Protein AF-A0A927SXI5-F1 (afdb_monomer)

Structure (mmCIF, N/CA/C/O backbone):
data_AF-A0A927SXI5-F1
#
_entry.id   AF-A0A927SXI5-F1
#
loop_
_atom_site.group_PDB
_atom_site.id
_atom_site.type_symbol
_atom_site.label_atom_id
_atom_site.label_alt_id
_atom_site.label_comp_id
_atom_site.label_asym_id
_atom_site.label_entity_id
_atom_site.label_seq_id
_atom_site.pdbx_PDB_ins_code
_atom_site.Cartn_x
_atom_site.Cartn_y
_atom_site.Cartn_z
_atom_site.occupancy
_atom_site.B_iso_or_equiv
_atom_site.auth_seq_id
_atom_site.auth_comp_id
_atom_site.auth_asym_id
_atom_site.auth_atom_id
_atom_site.pdbx_PDB_model_num
ATOM 1 N N . MET A 1 1 ? -1.740 -7.314 -25.104 1.00 71.44 1 MET A N 1
ATOM 2 C CA . MET A 1 1 ? -0.750 -8.378 -24.928 1.00 71.44 1 MET A CA 1
ATOM 3 C C . MET A 1 1 ? -0.164 -8.749 -26.276 1.00 71.44 1 MET A C 1
ATOM 5 O O . MET A 1 1 ? -0.711 -9.581 -26.993 1.00 71.44 1 MET A O 1
ATOM 9 N N . ASN A 1 2 ? 0.877 -8.019 -26.646 1.00 77.50 2 ASN A N 1
ATOM 10 C CA . ASN A 1 2 ? 1.803 -8.286 -27.735 1.00 77.50 2 ASN A CA 1
ATOM 11 C C . ASN A 1 2 ? 3.013 -9.102 -27.238 1.00 77.50 2 ASN A C 1
ATOM 13 O O . ASN A 1 2 ? 3.578 -9.864 -28.017 1.00 77.50 2 ASN A O 1
ATOM 17 N N . HIS A 1 3 ? 3.366 -8.995 -25.952 1.00 83.62 3 HIS A N 1
ATOM 18 C CA . HIS A 1 3 ? 4.593 -9.556 -25.384 1.00 83.62 3 HIS A CA 1
ATOM 19 C C . HIS A 1 3 ? 4.307 -10.700 -24.407 1.00 83.62 3 HIS A C 1
ATOM 21 O O . HIS A 1 3 ? 3.399 -10.631 -23.578 1.00 83.62 3 HIS A O 1
ATOM 27 N N . LYS A 1 4 ? 5.101 -11.779 -24.484 1.00 88.56 4 LYS A N 1
ATOM 28 C CA . LYS A 1 4 ? 4.979 -12.926 -23.561 1.00 88.56 4 LYS A CA 1
ATOM 29 C C . LYS A 1 4 ? 5.319 -12.538 -22.122 1.00 88.56 4 LYS A C 1
ATOM 31 O O . LYS A 1 4 ? 4.655 -13.017 -21.207 1.00 88.56 4 LYS A O 1
ATOM 36 N N . ALA A 1 5 ? 6.300 -11.651 -21.946 1.00 91.12 5 ALA A N 1
ATOM 37 C CA . ALA A 1 5 ? 6.710 -11.147 -20.640 1.00 91.12 5 ALA A CA 1
ATOM 38 C C . ALA A 1 5 ? 5.536 -10.512 -19.877 1.00 91.12 5 ALA A C 1
ATOM 40 O O . ALA A 1 5 ? 5.385 -10.761 -18.690 1.00 91.12 5 ALA A O 1
ATOM 41 N N . THR A 1 6 ? 4.613 -9.819 -20.555 1.00 93.69 6 THR A N 1
ATOM 42 C CA . THR A 1 6 ? 3.410 -9.262 -19.914 1.00 93.69 6 THR A CA 1
ATOM 43 C C . THR A 1 6 ? 2.573 -10.326 -19.208 1.00 93.69 6 THR A C 1
ATOM 45 O O . THR A 1 6 ? 2.120 -10.104 -18.091 1.00 93.69 6 THR A O 1
ATOM 48 N N . ALA A 1 7 ? 2.377 -11.494 -19.828 1.00 93.56 7 ALA A N 1
ATOM 49 C CA . ALA A 1 7 ? 1.613 -12.579 -19.212 1.00 93.56 7 ALA A CA 1
ATOM 50 C C . ALA A 1 7 ? 2.355 -13.214 -18.023 1.00 93.56 7 ALA A C 1
ATOM 52 O O . ALA A 1 7 ? 1.708 -13.609 -17.057 1.00 93.56 7 ALA A O 1
ATOM 53 N N . ILE A 1 8 ? 3.690 -13.285 -18.088 1.00 94.69 8 ILE A N 1
ATOM 54 C CA . ILE A 1 8 ? 4.540 -13.775 -16.992 1.00 94.69 8 ILE A CA 1
ATOM 55 C C . ILE A 1 8 ? 4.410 -12.842 -15.785 1.00 94.69 8 ILE A C 1
ATOM 57 O O . ILE A 1 8 ? 3.998 -13.286 -14.716 1.00 94.69 8 ILE A O 1
ATOM 61 N N . LEU A 1 9 ? 4.648 -11.541 -15.984 1.00 96.44 9 LEU A N 1
ATOM 62 C CA . LEU A 1 9 ? 4.579 -10.540 -14.918 1.00 96.44 9 LEU A CA 1
ATOM 63 C C . LEU A 1 9 ? 3.180 -10.465 -14.294 1.00 96.44 9 LEU A C 1
ATOM 65 O O . LEU A 1 9 ? 3.058 -10.456 -13.073 1.00 96.44 9 LEU A O 1
ATOM 69 N N . LEU A 1 10 ? 2.116 -10.474 -15.110 1.00 95.75 10 LEU A N 1
ATOM 70 C CA . LEU A 1 10 ? 0.735 -10.511 -14.610 1.00 95.75 10 LEU A CA 1
ATOM 71 C C . LEU A 1 10 ? 0.452 -11.771 -13.786 1.00 95.75 10 LEU A C 1
ATOM 73 O O . LEU A 1 10 ? -0.201 -11.683 -12.751 1.00 95.75 10 LEU A O 1
ATOM 77 N N . GLY A 1 11 ? 0.944 -12.929 -14.233 1.00 95.88 11 GLY A N 1
ATOM 78 C CA . GLY A 1 11 ? 0.789 -14.187 -13.507 1.00 95.88 11 GLY A CA 1
ATOM 79 C C . GLY A 1 11 ? 1.496 -14.176 -12.152 1.00 95.88 11 GLY A C 1
ATOM 80 O O . GLY A 1 11 ? 0.940 -14.674 -11.176 1.00 95.88 11 GLY A O 1
ATOM 81 N N . ALA A 1 12 ? 2.681 -13.569 -12.075 1.00 96.00 12 ALA A N 1
ATOM 82 C CA . ALA A 1 12 ? 3.446 -13.459 -10.838 1.00 96.00 12 ALA A CA 1
ATOM 83 C C . ALA A 1 12 ? 2.781 -12.534 -9.807 1.00 96.00 12 ALA A C 1
ATOM 85 O O . ALA A 1 12 ? 2.786 -12.833 -8.612 1.00 96.00 12 ALA A O 1
ATOM 86 N N . ILE A 1 13 ? 2.167 -11.432 -10.256 1.00 95.94 13 ILE A N 1
ATOM 87 C CA . ILE A 1 13 ? 1.529 -10.467 -9.351 1.00 95.94 13 ILE A CA 1
ATOM 88 C C . ILE A 1 13 ? 0.052 -10.760 -9.047 1.00 95.94 13 ILE A C 1
ATOM 90 O O . ILE A 1 13 ? -0.506 -10.129 -8.146 1.00 95.94 13 ILE A O 1
ATOM 94 N N . ASP A 1 14 ? -0.587 -11.704 -9.751 1.00 95.00 14 ASP A N 1
ATOM 95 C CA . ASP A 1 14 ? -2.006 -12.078 -9.577 1.00 95.00 14 ASP A CA 1
ATOM 96 C C . ASP A 1 14 ? -2.426 -12.285 -8.105 1.00 95.00 14 ASP A C 1
ATOM 98 O O . ASP A 1 14 ? -3.463 -11.738 -7.710 1.00 95.00 14 ASP A O 1
ATOM 102 N N . PRO A 1 15 ? -1.625 -12.950 -7.238 1.00 94.31 15 PRO A N 1
ATOM 103 C CA . PRO A 1 15 ? -1.977 -13.116 -5.825 1.00 94.31 15 PRO A CA 1
ATOM 104 C C . PRO A 1 15 ? -2.184 -11.797 -5.068 1.00 94.31 15 PRO A C 1
ATOM 106 O O . PRO A 1 15 ? -2.934 -11.763 -4.092 1.00 94.31 15 PRO A O 1
ATOM 109 N N . TYR A 1 16 ? -1.536 -10.720 -5.511 1.00 92.88 16 TYR A N 1
ATOM 110 C CA . TYR A 1 16 ? -1.579 -9.409 -4.870 1.00 92.88 16 TYR A CA 1
ATOM 111 C C . TYR A 1 16 ? -2.630 -8.502 -5.513 1.00 92.88 16 TYR A C 1
ATOM 113 O O . TYR A 1 16 ? -3.351 -7.798 -4.810 1.00 92.88 16 TYR A O 1
ATOM 121 N N . VAL A 1 17 ? -2.760 -8.531 -6.841 1.00 91.62 17 VAL A N 1
ATOM 122 C CA . VAL A 1 17 ? -3.585 -7.567 -7.594 1.00 91.62 17 VAL A CA 1
ATOM 123 C C . VAL A 1 17 ? -4.980 -8.086 -7.949 1.00 91.62 17 VAL A C 1
ATOM 125 O O . VAL A 1 17 ? -5.706 -7.440 -8.698 1.00 91.62 17 VAL A O 1
ATOM 128 N N . LYS A 1 18 ? -5.407 -9.224 -7.390 1.00 88.31 18 LYS A N 1
ATOM 129 C CA . LYS A 1 18 ? -6.724 -9.830 -7.657 1.00 88.31 18 LYS A CA 1
ATOM 130 C C . LYS A 1 18 ? -7.914 -8.884 -7.446 1.00 88.31 18 LYS A C 1
ATOM 132 O O . LYS A 1 18 ? -8.932 -9.016 -8.122 1.00 88.31 18 LYS A O 1
ATOM 137 N N . ASN A 1 19 ? -7.797 -7.954 -6.496 1.00 83.62 19 ASN A N 1
ATOM 138 C CA . ASN A 1 19 ? -8.826 -6.949 -6.206 1.00 83.62 19 ASN A CA 1
ATOM 139 C C . ASN A 1 19 ? -8.529 -5.581 -6.849 1.00 83.62 19 ASN A C 1
ATOM 141 O O . ASN A 1 19 ? -9.272 -4.626 -6.624 1.00 83.62 19 ASN A O 1
ATOM 145 N N . SER A 1 20 ? -7.451 -5.464 -7.627 1.00 85.44 20 SER A N 1
ATOM 146 C CA . SER A 1 20 ? -7.122 -4.263 -8.392 1.00 85.44 20 SER A CA 1
ATOM 147 C C . SER A 1 20 ? -7.898 -4.228 -9.702 1.00 85.44 20 SER A C 1
ATOM 149 O O . SER A 1 20 ? -8.089 -5.242 -10.372 1.00 85.44 20 SER A O 1
ATOM 151 N N . ASN A 1 21 ? -8.265 -3.023 -10.132 1.00 85.62 21 ASN A N 1
ATOM 152 C CA . ASN A 1 21 ? -8.724 -2.794 -11.499 1.00 85.62 21 ASN A CA 1
ATOM 153 C C . ASN A 1 21 ? -7.504 -2.654 -12.416 1.00 85.62 21 ASN A C 1
ATOM 155 O O . ASN A 1 21 ? -7.132 -1.540 -12.778 1.00 85.62 21 ASN A O 1
ATOM 159 N N . VAL A 1 22 ? -6.865 -3.780 -12.746 1.00 89.88 22 VAL A N 1
ATOM 160 C CA . VAL A 1 22 ? -5.705 -3.792 -13.646 1.00 89.88 22 VAL A CA 1
ATOM 161 C C . VAL A 1 22 ? -6.156 -3.397 -15.056 1.00 89.88 22 VAL A C 1
ATOM 163 O O . VAL A 1 22 ? -6.918 -4.119 -15.704 1.00 89.88 22 VAL A O 1
ATOM 166 N N . GLU A 1 23 ? -5.702 -2.239 -15.537 1.00 91.44 23 GLU A N 1
ATOM 167 C CA . GLU A 1 23 ? -5.977 -1.759 -16.896 1.00 91.44 23 GLU A CA 1
ATOM 168 C C . GLU A 1 23 ? -4.814 -2.173 -17.806 1.00 91.44 23 GLU A C 1
ATOM 170 O O . GLU A 1 23 ? -3.659 -1.882 -17.509 1.00 91.44 23 GLU A O 1
ATOM 175 N N . ILE A 1 24 ? -5.110 -2.832 -18.930 1.00 90.06 24 ILE A N 1
ATOM 176 C CA . ILE A 1 24 ? -4.106 -3.191 -19.940 1.00 90.06 24 ILE A CA 1
ATOM 177 C C . ILE A 1 24 ? -4.445 -2.450 -21.227 1.00 90.06 24 ILE A C 1
ATOM 179 O O . ILE A 1 24 ? -5.493 -2.691 -21.835 1.00 90.06 24 ILE A O 1
ATOM 183 N N . SER A 1 25 ? -3.551 -1.574 -21.670 1.00 87.94 25 SER A N 1
ATOM 184 C CA . SER A 1 25 ? -3.646 -0.886 -22.953 1.00 87.94 25 SER A CA 1
ATOM 185 C C . SER A 1 25 ? -2.470 -1.253 -23.853 1.00 87.94 25 SER A C 1
ATOM 187 O O . SER A 1 25 ? -1.430 -1.746 -23.422 1.00 87.94 25 SER A O 1
ATOM 189 N N . LYS A 1 26 ? -2.671 -1.053 -25.156 1.00 82.19 26 LYS A N 1
ATOM 190 C CA . LYS A 1 26 ? -1.585 -1.085 -26.132 1.00 82.19 26 LYS A CA 1
ATOM 191 C C . LYS A 1 26 ? -1.228 0.352 -26.444 1.00 82.19 26 LYS A C 1
ATOM 193 O O . LYS A 1 26 ? -2.099 1.079 -26.929 1.00 82.19 26 LYS A O 1
ATOM 198 N N . GLU A 1 27 ? 0.016 0.743 -26.221 1.00 70.25 27 GLU A N 1
ATOM 199 C CA . GLU A 1 27 ? 0.483 2.041 -26.688 1.00 70.25 27 GLU A CA 1
ATOM 200 C C . GLU A 1 27 ? 1.191 1.882 -28.032 1.00 70.25 27 GLU A C 1
ATOM 202 O O . GLU A 1 27 ? 2.080 1.050 -28.225 1.00 70.25 27 GLU A O 1
ATOM 207 N N . SER A 1 28 ? 0.747 2.666 -29.018 1.00 58.62 28 SER A N 1
ATOM 208 C CA . SER A 1 28 ? 1.520 2.859 -30.238 1.00 58.62 28 SER A CA 1
ATOM 209 C C . SER A 1 28 ? 2.569 3.920 -29.940 1.00 58.62 28 SER A C 1
ATOM 211 O O . SER A 1 28 ? 2.236 5.105 -29.831 1.00 58.62 28 SER A O 1
ATOM 213 N N . THR A 1 29 ? 3.824 3.519 -29.830 1.00 54.09 29 THR A N 1
ATOM 214 C CA . THR A 1 29 ? 4.957 4.431 -29.699 1.00 54.09 29 THR A CA 1
ATOM 215 C C . THR A 1 29 ? 5.055 5.309 -30.952 1.00 54.09 29 THR A C 1
ATOM 217 O O . THR A 1 29 ? 5.616 4.935 -31.979 1.00 54.09 29 THR A O 1
ATOM 220 N N . LYS A 1 30 ? 4.515 6.534 -30.897 1.00 45.75 30 LYS A N 1
ATOM 221 C CA . LYS A 1 30 ? 4.904 7.598 -31.838 1.00 45.75 30 LYS A CA 1
ATOM 222 C C . LYS A 1 30 ? 6.276 8.122 -31.396 1.00 45.75 30 LYS A C 1
ATOM 224 O O . LYS A 1 30 ? 6.361 9.150 -30.736 1.00 45.75 30 LYS A O 1
ATOM 229 N N . GLY A 1 31 ? 7.337 7.373 -31.702 1.00 52.06 31 GLY A N 1
ATOM 230 C CA . GLY A 1 31 ? 8.706 7.627 -31.233 1.00 52.06 31 GLY A CA 1
ATOM 231 C C . GLY A 1 31 ? 9.688 6.508 -31.609 1.00 52.06 31 GLY A C 1
ATOM 232 O O . GLY A 1 31 ? 9.390 5.736 -32.512 1.00 52.06 31 GLY A O 1
ATOM 233 N N . PHE A 1 32 ? 10.840 6.438 -30.922 1.00 44.88 32 PHE A N 1
ATOM 234 C CA . PHE A 1 32 ? 12.053 5.630 -31.203 1.00 44.88 32 PHE A CA 1
ATOM 235 C C . PHE A 1 32 ? 11.865 4.147 -31.609 1.00 44.88 32 PHE A C 1
ATOM 237 O O . PHE A 1 32 ? 12.776 3.583 -32.211 1.00 44.88 32 PHE A O 1
ATOM 244 N N . HIS A 1 33 ? 10.696 3.539 -31.380 1.00 51.16 33 HIS A N 1
ATOM 245 C CA . HIS A 1 33 ? 10.356 2.175 -31.810 1.00 51.16 33 HIS A CA 1
ATOM 246 C C . HIS A 1 33 ? 9.094 2.149 -32.693 1.00 51.16 33 HIS A C 1
ATOM 248 O O . HIS A 1 33 ? 8.079 1.576 -32.307 1.00 51.16 33 HIS A O 1
ATOM 254 N N . PRO A 1 34 ? 9.128 2.742 -33.902 1.00 47.09 34 PRO A N 1
ATOM 255 C CA . PRO A 1 34 ? 7.934 3.019 -34.711 1.00 47.09 34 PRO A CA 1
ATOM 256 C C . PRO A 1 34 ? 7.172 1.776 -35.211 1.00 47.09 34 PRO A C 1
ATOM 258 O O . PRO A 1 34 ? 6.085 1.926 -35.765 1.00 47.09 34 PRO A O 1
ATOM 261 N N . ASN A 1 35 ? 7.716 0.567 -35.017 1.00 51.06 35 ASN A N 1
ATOM 262 C CA . ASN A 1 35 ? 7.131 -0.690 -35.492 1.00 51.06 35 ASN A CA 1
ATOM 263 C C . ASN A 1 35 ? 6.684 -1.655 -34.380 1.00 51.06 35 ASN A C 1
ATOM 265 O O . ASN A 1 35 ? 5.992 -2.621 -34.695 1.00 51.06 35 ASN A O 1
ATOM 269 N N . ASN A 1 36 ? 7.010 -1.395 -33.107 1.00 60.06 36 ASN A N 1
ATOM 270 C CA . ASN A 1 36 ? 6.761 -2.334 -32.009 1.00 60.06 36 ASN A CA 1
ATOM 271 C C . ASN A 1 36 ? 5.973 -1.631 -30.899 1.00 60.06 36 ASN A C 1
ATOM 273 O O . ASN A 1 36 ? 6.510 -0.809 -30.162 1.00 60.06 36 ASN A O 1
ATOM 277 N N . GLY A 1 37 ? 4.672 -1.923 -30.815 1.00 74.94 37 GLY A N 1
ATOM 278 C CA . GLY A 1 37 ? 3.823 -1.412 -29.737 1.00 74.94 37 GLY A CA 1
ATOM 279 C C . GLY A 1 37 ? 4.164 -2.064 -28.398 1.00 74.94 37 GLY A C 1
ATOM 280 O O . GLY A 1 37 ? 4.508 -3.249 -28.355 1.00 74.94 37 GLY A O 1
ATOM 281 N N . SER A 1 38 ? 4.026 -1.313 -27.313 1.00 87.50 38 SER A N 1
ATOM 282 C CA . SER A 1 38 ? 4.206 -1.807 -25.950 1.00 87.50 38 SER A CA 1
ATOM 283 C C . SER A 1 38 ? 2.898 -2.350 -25.372 1.00 87.50 38 SER A C 1
ATOM 285 O O . SER A 1 38 ? 1.796 -2.030 -25.838 1.00 87.50 38 SER A O 1
ATOM 287 N N . ASP A 1 39 ? 3.021 -3.206 -24.361 1.00 91.44 39 ASP A N 1
ATOM 288 C CA . ASP A 1 39 ? 1.912 -3.511 -23.460 1.00 91.44 39 ASP A CA 1
ATOM 289 C C . ASP A 1 39 ? 2.061 -2.658 -22.199 1.00 91.44 39 ASP A C 1
ATOM 291 O O . ASP A 1 39 ? 2.997 -2.857 -21.426 1.00 91.44 39 ASP A O 1
ATOM 295 N N . PHE A 1 40 ? 1.132 -1.727 -21.997 1.00 93.38 40 PHE A N 1
ATOM 296 C CA . PHE A 1 40 ? 1.101 -0.840 -20.841 1.00 93.38 40 PHE A CA 1
ATOM 297 C C . PHE A 1 40 ? 0.074 -1.356 -19.833 1.00 93.38 40 PHE A C 1
ATOM 299 O O . PHE A 1 40 ? -1.100 -1.545 -20.162 1.00 93.38 40 PHE A O 1
ATOM 306 N N . VAL A 1 41 ? 0.527 -1.625 -18.612 1.00 95.44 41 VAL A N 1
ATOM 307 C CA . VAL A 1 41 ? -0.265 -2.241 -17.546 1.00 95.44 41 VAL A CA 1
ATOM 308 C C . VAL A 1 41 ? -0.311 -1.315 -16.344 1.00 95.44 41 VAL A C 1
ATOM 310 O O . VAL A 1 41 ? 0.706 -1.096 -15.698 1.00 95.44 41 VAL A O 1
ATOM 313 N N . VAL A 1 42 ? -1.499 -0.828 -16.001 1.00 95.69 42 VAL A N 1
ATOM 314 C CA . VAL A 1 42 ? -1.734 0.009 -14.819 1.00 95.69 42 VAL A CA 1
ATOM 315 C C . VAL A 1 42 ? -2.293 -0.853 -13.695 1.00 95.69 42 VAL A C 1
ATOM 317 O O . VAL A 1 42 ? -3.354 -1.454 -13.852 1.00 95.69 42 VAL A O 1
ATOM 320 N N . ILE A 1 43 ? -1.607 -0.876 -12.552 1.00 95.81 43 ILE A N 1
ATOM 321 C CA . ILE A 1 43 ? -2.028 -1.598 -11.340 1.00 95.81 43 ILE A CA 1
ATOM 322 C C . ILE A 1 43 ? -2.766 -0.647 -10.394 1.00 95.81 43 ILE A C 1
ATOM 324 O O . ILE A 1 43 ? -3.864 -0.946 -9.928 1.00 95.81 43 ILE A O 1
ATOM 328 N N . ASP A 1 44 ? -2.181 0.526 -10.145 1.00 93.81 44 ASP A N 1
ATOM 329 C CA . ASP A 1 44 ? -2.764 1.580 -9.320 1.00 93.81 44 ASP A CA 1
ATOM 330 C C . ASP A 1 44 ? -2.588 2.929 -10.012 1.00 93.81 44 ASP A C 1
ATOM 332 O O . ASP A 1 44 ? -1.569 3.615 -9.900 1.00 93.81 44 ASP A O 1
ATOM 336 N N . LYS A 1 45 ? -3.639 3.333 -10.722 1.00 91.69 45 LYS A N 1
ATOM 337 C CA . LYS A 1 45 ? -3.676 4.588 -11.472 1.00 91.69 45 LYS A CA 1
ATOM 338 C C . LYS A 1 45 ? -3.505 5.818 -10.587 1.00 91.69 45 LYS A C 1
ATOM 340 O O . LYS A 1 45 ? -2.934 6.813 -11.023 1.00 91.69 45 LYS A O 1
ATOM 345 N N . ARG A 1 46 ? -4.028 5.781 -9.357 1.00 91.38 46 ARG A N 1
ATOM 346 C CA . ARG A 1 46 ? -4.013 6.939 -8.453 1.00 91.38 46 ARG A CA 1
ATOM 347 C C . ARG A 1 46 ? -2.596 7.242 -7.990 1.00 91.38 46 ARG A C 1
ATOM 349 O O . ARG A 1 46 ? -2.243 8.413 -7.868 1.00 91.38 46 ARG A O 1
ATOM 356 N N . ASN A 1 47 ? -1.821 6.196 -7.730 1.00 92.25 47 ASN A N 1
ATOM 357 C CA . ASN A 1 47 ? -0.445 6.305 -7.266 1.00 92.25 47 ASN A CA 1
ATOM 358 C C . ASN A 1 47 ? 0.584 6.098 -8.387 1.00 92.25 47 ASN A C 1
ATOM 360 O O . ASN A 1 47 ? 1.770 6.015 -8.090 1.00 92.25 47 ASN A O 1
ATOM 364 N N . ASN A 1 48 ? 0.145 6.056 -9.652 1.00 93.81 48 ASN A N 1
ATOM 365 C CA . ASN A 1 48 ? 0.995 5.846 -10.823 1.00 93.81 48 ASN A CA 1
ATOM 366 C C . ASN A 1 48 ? 1.901 4.615 -10.657 1.00 93.81 48 ASN A C 1
ATOM 368 O O . ASN A 1 48 ? 3.124 4.726 -10.675 1.00 93.81 48 ASN A O 1
ATOM 372 N N . VAL A 1 49 ? 1.282 3.455 -10.424 1.00 96.06 49 VAL A N 1
ATOM 373 C CA . VAL A 1 49 ? 1.987 2.176 -10.315 1.00 96.06 49 VAL A CA 1
ATOM 374 C C . VAL A 1 49 ? 1.547 1.237 -11.421 1.00 96.06 49 VAL A C 1
ATOM 376 O O . VAL A 1 49 ? 0.349 1.035 -11.646 1.00 96.06 49 VAL A O 1
ATOM 379 N N . GLY A 1 50 ? 2.525 0.641 -12.084 1.00 96.69 50 GLY A N 1
ATOM 380 C CA . GLY A 1 50 ? 2.314 -0.278 -13.183 1.00 96.69 50 GLY A CA 1
ATOM 381 C C . GLY A 1 50 ? 3.624 -0.602 -13.880 1.00 96.69 50 GLY A C 1
ATOM 382 O O . GLY A 1 50 ? 4.707 -0.334 -13.360 1.00 96.69 50 GLY A O 1
ATOM 383 N N . PHE A 1 51 ? 3.522 -1.196 -15.058 1.00 97.00 51 PHE A N 1
ATOM 384 C CA . PHE A 1 51 ? 4.687 -1.498 -15.870 1.00 97.00 51 PHE A CA 1
ATOM 385 C C . PHE A 1 51 ? 4.371 -1.406 -17.358 1.00 97.00 51 PHE A C 1
ATOM 387 O O . PHE A 1 51 ? 3.220 -1.514 -17.786 1.00 97.00 51 PHE A O 1
ATOM 394 N N . GLU A 1 52 ? 5.409 -1.194 -18.148 1.00 95.50 52 GLU A N 1
ATOM 395 C CA . GLU A 1 52 ? 5.351 -1.171 -19.598 1.00 95.50 52 GLU A CA 1
ATOM 396 C C . GLU A 1 52 ? 6.351 -2.174 -20.159 1.00 95.50 52 GLU A C 1
ATOM 398 O O . GLU A 1 52 ? 7.504 -2.218 -19.734 1.00 95.50 52 GLU A O 1
ATOM 403 N N . VAL A 1 53 ? 5.887 -3.009 -21.087 1.00 92.56 53 VAL A N 1
ATOM 404 C CA . VAL A 1 53 ? 6.692 -4.071 -21.695 1.00 92.56 53 VAL A CA 1
ATOM 405 C C . VAL A 1 53 ? 6.953 -3.742 -23.157 1.00 92.56 53 VAL A C 1
ATOM 407 O O . VAL A 1 53 ? 6.014 -3.626 -23.954 1.00 92.56 53 VAL A O 1
ATOM 410 N N . PHE A 1 54 ? 8.233 -3.645 -23.494 1.00 89.19 54 PHE A N 1
ATOM 411 C CA . PHE A 1 54 ? 8.775 -3.578 -24.845 1.00 89.19 54 PHE A CA 1
ATOM 412 C C . PHE A 1 54 ? 9.423 -4.922 -25.213 1.00 89.19 54 PHE A C 1
ATOM 414 O O . PHE A 1 54 ? 9.410 -5.875 -24.437 1.00 89.19 54 PHE A O 1
ATOM 421 N N . GLU A 1 55 ? 9.976 -5.022 -26.422 1.00 83.56 55 GLU A N 1
ATOM 422 C CA . GLU A 1 55 ? 10.606 -6.262 -26.900 1.00 83.56 55 GLU A CA 1
ATOM 423 C C . GLU A 1 55 ? 11.856 -6.643 -26.086 1.00 83.56 55 GLU A C 1
ATOM 425 O O . GLU A 1 55 ? 12.077 -7.818 -25.816 1.00 83.56 55 GLU A O 1
ATOM 430 N N . ASN A 1 56 ? 12.627 -5.644 -25.664 1.00 84.81 56 ASN A N 1
ATOM 431 C CA . ASN A 1 56 ? 13.963 -5.746 -25.066 1.00 84.81 56 ASN A CA 1
ATOM 432 C C . ASN A 1 56 ? 14.072 -5.036 -23.703 1.00 84.81 56 ASN A C 1
ATOM 434 O O . ASN A 1 56 ? 15.149 -4.938 -23.125 1.00 84.81 56 ASN A O 1
ATOM 438 N N . GLU A 1 57 ? 12.963 -4.494 -23.202 1.00 90.12 57 GLU A N 1
ATOM 439 C CA . GLU A 1 57 ? 12.951 -3.664 -22.003 1.00 90.12 57 GLU A CA 1
ATOM 440 C C . GLU A 1 57 ? 11.613 -3.783 -21.275 1.00 90.12 57 GLU A C 1
ATOM 442 O O . GLU A 1 57 ? 10.544 -3.843 -21.889 1.00 90.12 57 GLU A O 1
ATOM 447 N N . ILE A 1 58 ? 11.673 -3.789 -19.949 1.00 93.38 58 ILE A N 1
ATOM 448 C CA . ILE A 1 58 ? 10.526 -3.622 -19.065 1.00 93.38 58 ILE A CA 1
ATOM 449 C C . ILE A 1 58 ? 10.786 -2.395 -18.197 1.00 93.38 58 ILE A C 1
ATOM 451 O O . ILE A 1 58 ? 11.823 -2.294 -17.545 1.00 93.38 58 ILE A O 1
ATOM 455 N N . ILE A 1 59 ? 9.824 -1.479 -18.158 1.00 94.69 59 ILE A N 1
ATOM 456 C CA . ILE A 1 59 ? 9.864 -0.306 -17.285 1.00 94.69 59 ILE A CA 1
ATOM 457 C C . ILE A 1 59 ? 8.802 -0.489 -16.211 1.00 94.69 59 ILE A C 1
ATOM 459 O O . ILE A 1 59 ? 7.613 -0.518 -16.519 1.00 94.69 59 ILE A O 1
ATOM 463 N N . VAL A 1 60 ? 9.211 -0.592 -14.949 1.00 96.88 60 VAL A N 1
ATOM 464 C CA . VAL A 1 60 ? 8.288 -0.582 -13.808 1.00 96.88 60 VAL A CA 1
ATOM 465 C C . VAL A 1 60 ? 8.229 0.835 -13.266 1.00 96.88 60 VAL A C 1
ATOM 467 O O . VAL A 1 60 ? 9.243 1.361 -12.822 1.00 96.88 60 VAL A O 1
ATOM 470 N N . TYR A 1 61 ? 7.057 1.460 -13.284 1.00 95.31 61 TYR A N 1
ATOM 471 C CA . TYR A 1 61 ? 6.860 2.812 -12.762 1.00 95.31 61 TYR A CA 1
ATOM 472 C C . TYR A 1 61 ? 6.110 2.779 -11.429 1.00 95.31 61 TYR A C 1
ATOM 474 O O . TYR A 1 61 ? 5.210 1.963 -11.219 1.00 95.31 61 TYR A O 1
ATOM 482 N N . TYR A 1 62 ? 6.502 3.664 -10.514 1.00 94.75 62 TYR A N 1
ATOM 483 C CA . TYR A 1 62 ? 5.931 3.785 -9.176 1.00 94.75 62 TYR A CA 1
ATOM 484 C C . TYR A 1 62 ? 6.000 5.228 -8.676 1.00 94.75 62 TYR A C 1
ATOM 486 O O . TYR A 1 62 ? 7.063 5.846 -8.602 1.00 94.75 62 TYR A O 1
ATOM 494 N N . PHE A 1 63 ? 4.855 5.777 -8.264 1.00 93.69 63 PHE A N 1
ATOM 495 C CA . PHE A 1 63 ? 4.733 7.155 -7.788 1.00 93.69 63 PHE A CA 1
ATOM 496 C C . PHE A 1 63 ? 5.251 8.172 -8.818 1.00 93.69 63 PHE A C 1
ATOM 498 O O . PHE A 1 63 ? 4.561 8.500 -9.781 1.00 93.69 63 PHE A O 1
ATOM 505 N N . THR A 1 64 ? 6.449 8.709 -8.603 1.00 92.38 64 THR A N 1
ATOM 506 C CA . THR A 1 64 ? 7.086 9.696 -9.487 1.00 92.38 64 THR A CA 1
ATOM 507 C C . THR A 1 64 ? 8.331 9.155 -10.176 1.00 92.38 64 THR A C 1
ATOM 509 O O . THR A 1 64 ? 8.971 9.901 -10.910 1.00 92.38 64 THR A O 1
ATOM 512 N N . ASP A 1 65 ? 8.673 7.892 -9.932 1.00 93.31 65 ASP A N 1
ATOM 513 C CA . ASP A 1 65 ? 9.893 7.272 -10.419 1.00 93.31 65 ASP A CA 1
ATOM 514 C C . ASP A 1 65 ? 9.611 5.977 -11.186 1.00 93.31 65 ASP A C 1
ATOM 516 O O . ASP A 1 65 ? 8.459 5.582 -11.387 1.00 93.31 65 ASP A O 1
ATOM 520 N N . HIS A 1 66 ? 10.680 5.358 -11.667 1.00 94.12 66 HIS A N 1
ATOM 521 C CA . HIS A 1 66 ? 10.655 4.183 -12.511 1.00 94.12 66 HIS A CA 1
ATOM 522 C C . HIS A 1 66 ? 11.994 3.450 -12.466 1.00 94.12 66 HIS A C 1
ATOM 524 O O . HIS A 1 66 ? 13.047 4.053 -12.271 1.00 94.12 66 HIS A O 1
ATOM 530 N N . GLN A 1 67 ? 11.937 2.146 -12.701 1.00 93.56 67 GLN A N 1
ATOM 531 C CA . GLN A 1 67 ? 13.088 1.270 -12.815 1.00 93.56 67 GLN A CA 1
ATOM 532 C C . GLN A 1 67 ? 13.052 0.580 -14.180 1.00 93.56 67 GLN A C 1
ATOM 534 O O . GLN A 1 67 ? 12.024 0.032 -14.584 1.00 93.56 67 GLN A O 1
ATOM 539 N N . HIS A 1 68 ? 14.187 0.612 -14.873 1.00 92.56 68 HIS A N 1
ATOM 540 C CA . HIS A 1 68 ? 14.383 -0.053 -16.156 1.00 92.56 68 HIS A CA 1
ATOM 541 C C . HIS A 1 68 ? 15.011 -1.435 -15.952 1.00 92.56 68 HIS A C 1
ATOM 543 O O . HIS A 1 68 ? 15.934 -1.597 -15.147 1.00 92.56 68 HIS A O 1
ATOM 549 N N . PHE A 1 69 ? 14.518 -2.410 -16.711 1.00 91.69 69 PHE A N 1
ATOM 550 C CA . PHE A 1 69 ? 15.049 -3.764 -16.814 1.00 91.69 69 PHE A CA 1
ATOM 551 C C . PHE A 1 69 ? 15.221 -4.091 -18.293 1.00 91.69 69 PHE A C 1
ATOM 553 O O . PHE A 1 69 ? 14.246 -4.397 -18.976 1.00 91.69 69 PHE A O 1
ATOM 560 N N . ASP A 1 70 ? 16.449 -4.000 -18.785 1.00 86.75 70 ASP A N 1
ATOM 561 C CA . ASP A 1 70 ? 16.790 -4.268 -20.180 1.00 86.75 70 ASP A CA 1
ATOM 562 C C . ASP A 1 70 ? 17.702 -5.497 -20.3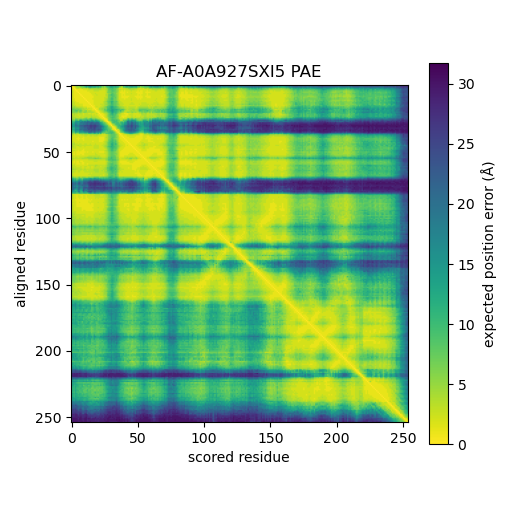27 1.00 86.75 70 ASP A C 1
ATOM 564 O O . ASP A 1 70 ? 18.258 -6.015 -19.346 1.00 86.75 70 ASP A O 1
ATOM 568 N N . ASP A 1 71 ? 17.814 -5.965 -21.569 1.00 76.88 71 ASP A N 1
ATOM 569 C CA . ASP A 1 71 ? 18.671 -7.068 -22.008 1.00 76.88 71 ASP A CA 1
ATOM 570 C C . ASP A 1 71 ? 20.088 -6.618 -22.438 1.00 76.88 71 ASP A C 1
ATOM 572 O O . ASP A 1 71 ? 20.884 -7.444 -22.891 1.00 76.88 71 ASP A O 1
ATOM 576 N N . TYR A 1 72 ? 20.425 -5.326 -22.293 1.00 66.56 72 TYR A N 1
ATOM 577 C CA . TYR A 1 72 ? 21.677 -4.733 -22.785 1.00 66.56 72 TYR A CA 1
ATOM 578 C C . TYR A 1 72 ? 22.771 -4.579 -21.728 1.00 66.56 72 TYR A C 1
ATOM 580 O O . TYR A 1 72 ? 23.916 -4.271 -22.084 1.00 66.56 72 TYR A O 1
ATOM 588 N N . ILE A 1 73 ? 22.466 -4.785 -20.445 1.00 56.44 73 ILE A N 1
ATOM 589 C CA . ILE A 1 73 ? 23.499 -4.881 -19.407 1.00 56.44 73 ILE A CA 1
ATOM 590 C C . ILE A 1 73 ? 24.304 -6.161 -19.693 1.00 56.44 73 ILE A C 1
ATOM 592 O O . ILE A 1 73 ? 23.779 -7.267 -19.615 1.00 56.44 73 ILE A O 1
ATOM 596 N N . GLY A 1 74 ? 25.540 -5.951 -20.167 1.00 49.91 74 GLY A N 1
ATOM 597 C CA . GLY A 1 74 ? 26.327 -6.895 -20.965 1.00 49.91 74 GLY A CA 1
ATOM 598 C C . GLY A 1 74 ? 26.629 -8.243 -20.322 1.00 49.91 74 GLY A C 1
ATOM 599 O O . GLY A 1 74 ? 26.476 -8.384 -19.120 1.00 49.91 74 GLY A O 1
ATOM 600 N N . GLU A 1 75 ? 27.063 -9.186 -21.180 1.00 47.56 75 GLU A N 1
ATOM 601 C CA . GLU A 1 75 ? 27.444 -10.578 -20.874 1.00 47.56 75 GLU A CA 1
ATOM 602 C C . GLU A 1 75 ? 26.887 -11.044 -19.532 1.00 47.56 75 GLU A C 1
ATOM 604 O O . GLU A 1 75 ? 27.611 -11.067 -18.544 1.00 47.56 75 GLU A O 1
ATOM 609 N N . VAL A 1 76 ? 25.590 -11.370 -19.522 1.00 50.16 76 VAL A N 1
ATOM 610 C CA . VAL A 1 76 ? 24.960 -12.206 -18.496 1.00 50.16 76 VAL A CA 1
ATOM 611 C C . VAL A 1 76 ? 25.946 -13.353 -18.257 1.00 50.16 76 VAL A C 1
ATOM 613 O O . VAL A 1 76 ? 26.083 -14.222 -19.124 1.00 50.16 76 VAL A O 1
ATOM 616 N N . GLU A 1 77 ? 26.736 -13.294 -17.177 1.00 48.94 77 GLU A N 1
ATOM 617 C CA . GLU A 1 77 ? 27.632 -14.397 -16.826 1.00 48.94 77 GLU A CA 1
ATOM 618 C C . GLU A 1 77 ? 26.738 -15.640 -16.739 1.00 48.94 77 GLU A C 1
ATOM 620 O O . GLU A 1 77 ? 25.580 -15.516 -16.340 1.00 48.94 77 GLU A O 1
ATOM 625 N N . ASP A 1 78 ? 27.209 -16.819 -17.165 1.00 45.06 78 ASP A N 1
ATOM 626 C CA . ASP A 1 78 ? 26.420 -18.059 -17.092 1.00 45.06 78 ASP A CA 1
ATOM 627 C C . ASP A 1 78 ? 25.824 -18.218 -15.669 1.00 45.06 78 ASP A C 1
ATOM 629 O O . ASP A 1 78 ? 26.509 -18.671 -14.750 1.00 45.06 78 ASP A O 1
ATOM 633 N N . GLY A 1 79 ? 24.558 -17.816 -15.474 1.00 49.03 79 GLY A N 1
ATOM 634 C CA . GLY A 1 79 ? 23.913 -17.741 -14.157 1.00 49.03 79 GLY A CA 1
ATOM 635 C C . GLY A 1 79 ? 23.168 -16.442 -13.804 1.00 49.03 79 GLY A C 1
ATOM 636 O O . GLY A 1 79 ? 22.356 -16.498 -12.881 1.00 49.03 79 GLY A O 1
ATOM 637 N N . ASP A 1 80 ? 23.379 -15.318 -14.500 1.00 52.12 80 ASP A N 1
ATOM 638 C CA . ASP A 1 80 ? 22.645 -14.070 -14.228 1.00 52.12 80 ASP A CA 1
ATOM 639 C C . ASP A 1 80 ? 21.179 -14.152 -14.694 1.00 52.12 80 ASP A C 1
ATOM 641 O O . ASP A 1 80 ? 20.831 -14.773 -15.704 1.00 52.12 80 ASP A O 1
ATOM 645 N N . GLU A 1 81 ? 20.285 -13.544 -13.915 1.00 59.94 81 GLU A N 1
ATOM 646 C CA . GLU A 1 81 ? 18.847 -13.684 -14.117 1.00 59.94 81 GLU A CA 1
ATOM 647 C C . GLU A 1 81 ? 18.329 -12.839 -15.288 1.00 59.94 81 GLU A C 1
ATOM 649 O O . GLU A 1 81 ? 18.631 -11.646 -15.409 1.00 59.94 81 GLU A O 1
ATOM 654 N N . ASP A 1 82 ? 17.489 -13.466 -16.120 1.00 84.06 82 ASP A N 1
ATOM 655 C CA . ASP A 1 82 ? 16.743 -12.836 -17.215 1.00 84.06 82 ASP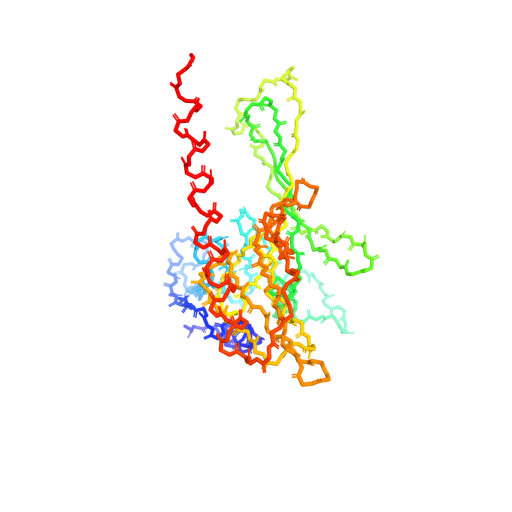 A CA 1
ATOM 656 C C . ASP A 1 82 ? 16.123 -11.497 -16.751 1.00 84.06 82 ASP A C 1
ATOM 658 O O . ASP A 1 82 ? 15.568 -11.407 -15.653 1.00 84.06 82 ASP A O 1
ATOM 662 N N . TYR A 1 83 ? 16.204 -10.443 -17.572 1.00 88.44 83 TYR A N 1
ATOM 663 C CA . TYR A 1 83 ? 15.624 -9.125 -17.274 1.00 88.44 83 TYR A CA 1
ATOM 664 C C . TYR A 1 83 ? 14.129 -9.213 -16.934 1.00 88.44 83 TYR A C 1
ATOM 666 O O . TYR A 1 83 ? 13.644 -8.444 -16.101 1.00 88.44 83 TYR A O 1
ATOM 674 N N . VAL A 1 84 ? 13.418 -10.201 -17.495 1.00 91.75 84 VAL A N 1
ATOM 675 C CA . VAL A 1 84 ? 12.030 -10.513 -17.127 1.00 91.75 84 VAL A CA 1
ATOM 676 C C . VAL A 1 84 ? 11.925 -10.974 -15.671 1.00 91.75 84 VAL A C 1
ATOM 678 O O . VAL A 1 84 ? 11.043 -10.504 -14.955 1.00 91.75 84 VAL A O 1
ATOM 681 N N . LYS A 1 85 ? 12.832 -11.845 -15.210 1.00 92.19 85 LYS A N 1
ATOM 682 C CA . LYS A 1 85 ? 12.859 -12.343 -13.827 1.00 92.19 85 LYS A CA 1
ATOM 683 C C . LYS A 1 85 ? 13.219 -11.231 -12.841 1.00 92.19 85 LYS A C 1
ATOM 685 O O . LYS A 1 85 ? 12.552 -11.087 -11.824 1.00 92.19 85 LYS A O 1
ATOM 690 N N . ARG A 1 86 ? 14.190 -10.376 -13.176 1.00 92.75 86 ARG A N 1
ATOM 691 C CA . ARG A 1 86 ? 14.525 -9.198 -12.351 1.00 92.75 86 ARG A CA 1
ATOM 692 C C . ARG A 1 86 ? 13.339 -8.236 -12.212 1.00 92.75 86 ARG A C 1
ATOM 694 O O . ARG A 1 86 ? 13.070 -7.749 -11.115 1.00 92.75 86 ARG A O 1
ATOM 701 N N . ALA A 1 87 ? 12.602 -7.992 -13.298 1.00 95.31 87 ALA A N 1
ATOM 702 C CA . ALA A 1 87 ? 11.388 -7.176 -13.260 1.00 95.31 87 ALA A CA 1
ATOM 703 C C . ALA A 1 87 ? 10.264 -7.836 -12.441 1.00 95.31 87 ALA A C 1
ATOM 705 O O . ALA A 1 87 ? 9.552 -7.150 -11.707 1.00 95.31 87 ALA A O 1
ATOM 706 N N . GLU A 1 88 ? 10.113 -9.160 -12.546 1.00 95.88 88 GLU A N 1
ATOM 707 C CA . GLU A 1 88 ? 9.173 -9.950 -11.745 1.00 95.88 88 GLU A CA 1
ATOM 708 C C . GLU A 1 88 ? 9.461 -9.811 -10.247 1.00 95.88 88 GLU A C 1
ATOM 710 O O . GLU A 1 88 ? 8.578 -9.426 -9.479 1.00 95.88 88 GLU A O 1
ATOM 715 N N . GLU A 1 89 ? 10.704 -10.060 -9.835 1.00 94.94 89 GLU A N 1
ATOM 716 C CA . GLU A 1 89 ? 11.123 -9.961 -8.438 1.00 94.94 89 GLU A CA 1
ATOM 717 C C . GLU A 1 89 ? 10.936 -8.547 -7.891 1.00 94.94 89 GLU A C 1
ATOM 719 O O . GLU A 1 89 ? 10.420 -8.379 -6.784 1.00 94.94 89 GLU A O 1
ATOM 724 N N . PHE A 1 90 ? 11.273 -7.524 -8.680 1.00 95.50 90 PHE A N 1
ATOM 725 C CA . PHE A 1 90 ? 11.049 -6.135 -8.294 1.00 95.50 90 PHE A CA 1
ATOM 726 C C . PHE A 1 90 ? 9.561 -5.805 -8.127 1.00 95.50 90 PHE A C 1
ATOM 728 O O . PHE A 1 90 ? 9.187 -5.163 -7.147 1.00 95.50 90 PHE A O 1
ATOM 735 N N . LEU A 1 91 ? 8.690 -6.251 -9.040 1.00 96.94 91 LEU A N 1
ATOM 736 C CA . LEU A 1 91 ? 7.241 -6.049 -8.919 1.00 96.94 91 LEU A CA 1
ATOM 737 C C . LEU A 1 91 ? 6.669 -6.738 -7.678 1.00 96.94 91 LEU A C 1
ATOM 739 O O . LEU A 1 91 ? 5.834 -6.153 -6.988 1.00 96.94 91 LEU A O 1
ATOM 743 N N . ILE A 1 92 ? 7.126 -7.955 -7.373 1.00 96.00 92 ILE A N 1
ATOM 744 C CA . ILE A 1 92 ? 6.728 -8.661 -6.152 1.00 96.00 92 ILE A CA 1
ATOM 745 C C . ILE A 1 92 ? 7.160 -7.848 -4.931 1.00 96.00 92 ILE A C 1
ATOM 747 O O . ILE A 1 92 ? 6.313 -7.530 -4.100 1.00 96.00 92 ILE A O 1
ATOM 751 N N . GLN A 1 93 ? 8.429 -7.433 -4.858 1.00 95.06 93 GLN A N 1
ATOM 752 C CA . GLN A 1 93 ? 8.932 -6.605 -3.757 1.00 95.06 93 GLN A CA 1
ATOM 753 C C . GLN A 1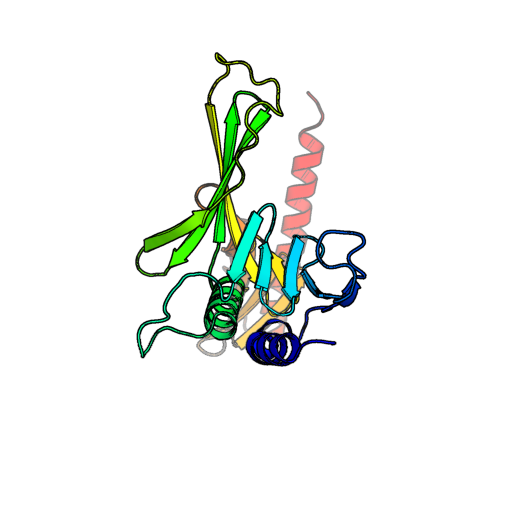 93 ? 8.147 -5.297 -3.616 1.00 95.06 93 GLN A C 1
ATOM 755 O O . GLN A 1 93 ? 7.792 -4.913 -2.502 1.00 95.06 93 GLN A O 1
ATOM 760 N N . LEU A 1 94 ? 7.811 -4.644 -4.731 1.00 95.50 94 LEU A N 1
ATOM 761 C CA . LEU A 1 94 ? 7.015 -3.421 -4.747 1.00 95.50 94 LEU A CA 1
ATOM 762 C C . LEU A 1 94 ? 5.642 -3.627 -4.093 1.00 95.50 94 LEU A C 1
ATOM 764 O O . LEU A 1 94 ? 5.187 -2.770 -3.337 1.00 95.50 94 LEU A O 1
ATOM 768 N N . LEU A 1 95 ? 4.996 -4.766 -4.353 1.00 94.81 95 LEU A N 1
ATOM 769 C CA . LEU A 1 95 ? 3.665 -5.093 -3.837 1.00 94.81 95 LEU A CA 1
ATOM 770 C C . LEU A 1 95 ? 3.683 -5.724 -2.435 1.00 94.81 95 LEU A C 1
ATOM 772 O O . LEU A 1 95 ? 2.658 -5.705 -1.754 1.00 94.81 95 LEU A O 1
ATOM 776 N N . THR A 1 96 ? 4.810 -6.271 -1.976 1.00 92.31 96 THR A N 1
ATOM 777 C CA . THR A 1 96 ? 4.911 -6.910 -0.652 1.00 92.31 96 THR A CA 1
ATOM 778 C C . THR A 1 96 ? 5.528 -6.007 0.405 1.00 92.31 96 THR A C 1
ATOM 780 O O . THR A 1 96 ? 5.098 -6.033 1.563 1.00 92.31 96 THR A O 1
ATOM 783 N N . ASN A 1 97 ? 6.527 -5.210 0.031 1.00 92.00 97 ASN A N 1
ATOM 784 C CA . ASN A 1 97 ? 7.318 -4.437 0.976 1.00 92.00 97 ASN A CA 1
ATOM 785 C C . ASN A 1 97 ? 6.657 -3.095 1.290 1.00 92.00 97 ASN A C 1
ATOM 787 O O . ASN A 1 97 ? 5.886 -2.523 0.517 1.00 92.00 97 ASN A O 1
ATOM 791 N N . ARG A 1 98 ? 6.994 -2.558 2.462 1.00 92.00 98 ARG A N 1
ATOM 792 C CA . ARG A 1 98 ? 6.664 -1.174 2.803 1.00 92.00 98 ARG A CA 1
ATOM 793 C C . ARG A 1 98 ? 7.658 -0.255 2.102 1.00 92.00 98 ARG A C 1
ATOM 795 O O . ARG A 1 98 ? 8.850 -0.541 2.067 1.00 92.00 98 ARG A O 1
ATOM 802 N N . ILE A 1 99 ? 7.170 0.864 1.584 1.00 93.75 99 ILE A N 1
ATOM 803 C CA . ILE A 1 99 ? 7.960 1.839 0.837 1.00 93.75 99 ILE A CA 1
ATOM 804 C C . ILE A 1 99 ? 8.015 3.138 1.627 1.00 93.75 99 ILE A C 1
ATOM 806 O O . ILE A 1 99 ? 6.996 3.807 1.814 1.00 93.75 99 ILE A O 1
ATOM 810 N N . ARG A 1 100 ? 9.206 3.541 2.065 1.00 92.94 100 ARG A N 1
ATOM 811 C CA . ARG A 1 100 ? 9.405 4.867 2.653 1.00 92.94 100 ARG A CA 1
ATOM 812 C C . ARG A 1 100 ? 9.612 5.891 1.549 1.00 92.94 100 ARG A C 1
ATOM 814 O O . ARG A 1 100 ? 10.600 5.847 0.826 1.00 92.94 100 ARG A O 1
ATOM 821 N N . HIS A 1 101 ? 8.715 6.860 1.479 1.00 94.44 101 HIS A N 1
ATOM 822 C CA . HIS A 1 101 ? 8.794 8.023 0.609 1.00 94.44 101 HIS A CA 1
ATOM 823 C C . HIS A 1 101 ? 9.262 9.233 1.412 1.00 94.44 101 HIS A C 1
ATOM 825 O O . HIS A 1 101 ? 8.575 9.680 2.332 1.00 94.44 101 HIS A O 1
ATOM 831 N N . ILE A 1 102 ? 10.430 9.773 1.068 1.00 93.75 102 ILE A N 1
ATOM 832 C CA . ILE A 1 102 ? 10.974 10.979 1.694 1.00 93.75 102 ILE A CA 1
ATOM 833 C C . ILE A 1 102 ? 10.940 12.119 0.688 1.00 93.75 102 ILE A C 1
ATOM 835 O O . ILE A 1 102 ? 11.622 12.090 -0.332 1.00 93.75 102 ILE A O 1
ATOM 839 N N . GLU A 1 103 ? 10.197 13.169 1.009 1.00 94.19 103 GLU A N 1
ATOM 840 C CA . GLU A 1 103 ? 10.155 14.401 0.237 1.00 94.19 103 GLU A CA 1
ATOM 841 C C . GLU A 1 103 ? 11.052 15.460 0.872 1.00 94.19 103 GLU A C 1
ATOM 843 O O . GLU A 1 103 ? 10.934 15.775 2.060 1.00 94.19 103 GLU A O 1
ATOM 848 N N . HIS A 1 104 ? 11.919 16.069 0.067 1.00 93.06 104 HIS A N 1
ATOM 849 C CA . HIS A 1 104 ? 12.828 17.110 0.519 1.00 93.06 104 HIS A CA 1
ATOM 850 C C . HIS A 1 104 ? 12.418 18.486 0.006 1.00 93.06 104 HIS A C 1
ATOM 852 O O . HIS A 1 104 ? 12.211 18.714 -1.190 1.00 93.06 104 HIS A O 1
ATOM 858 N N . TYR A 1 105 ? 12.363 19.438 0.932 1.00 91.38 105 TYR A N 1
ATOM 859 C CA . TYR A 1 105 ? 11.869 20.786 0.710 1.00 91.38 105 TYR A CA 1
ATOM 860 C C . TYR A 1 105 ? 12.910 21.845 1.049 1.00 91.38 105 TYR A C 1
ATOM 862 O O . TYR A 1 105 ? 13.739 21.701 1.951 1.00 91.38 105 TYR A O 1
ATOM 870 N N . LYS A 1 106 ? 12.812 22.969 0.339 1.00 89.50 106 LYS A N 1
ATOM 871 C CA . LYS A 1 106 ? 13.521 24.205 0.652 1.00 89.50 106 LYS A CA 1
ATOM 872 C C . LYS A 1 106 ? 12.521 25.359 0.660 1.00 89.50 106 LYS A C 1
ATOM 874 O O . LYS A 1 106 ? 11.985 25.754 -0.378 1.00 89.50 106 LYS A O 1
ATOM 879 N N . GLY A 1 107 ? 12.202 25.857 1.854 1.00 88.81 107 GLY A N 1
ATOM 880 C CA . GLY A 1 107 ? 10.994 26.650 2.081 1.00 88.81 107 GLY A CA 1
ATOM 881 C C . GLY A 1 107 ? 9.748 25.813 1.783 1.00 88.81 107 GLY A C 1
ATOM 882 O O . GLY A 1 107 ? 9.602 24.718 2.307 1.00 88.81 107 GLY A O 1
ATOM 883 N N . LYS A 1 108 ? 8.867 26.304 0.905 1.00 88.25 108 LYS A N 1
ATOM 884 C CA . LYS A 1 108 ? 7.646 25.587 0.483 1.00 88.25 108 LYS A CA 1
ATOM 885 C C . LYS A 1 108 ? 7.824 24.740 -0.786 1.00 88.25 108 LYS A C 1
ATOM 887 O O . LYS A 1 108 ? 6.861 24.153 -1.262 1.00 88.25 108 LYS A O 1
ATOM 892 N N . LYS A 1 109 ? 9.020 24.712 -1.388 1.00 88.75 109 LYS A N 1
ATOM 893 C CA . LYS A 1 109 ? 9.255 24.035 -2.674 1.00 88.75 109 LYS A CA 1
ATOM 894 C C . LYS A 1 109 ? 9.933 22.684 -2.464 1.00 88.75 109 LYS A C 1
ATOM 896 O O . LYS A 1 109 ? 11.040 22.652 -1.928 1.00 88.75 109 LYS A O 1
ATOM 901 N N . LYS A 1 110 ? 9.296 21.603 -2.930 1.00 91.31 110 LYS A N 1
ATOM 902 C CA . LYS A 1 110 ? 9.917 20.272 -3.050 1.00 91.31 110 LYS A CA 1
ATOM 903 C C . LYS A 1 110 ? 11.012 20.324 -4.119 1.00 91.31 110 LYS A C 1
ATOM 905 O O . LYS A 1 110 ? 10.736 20.831 -5.210 1.00 91.31 110 LYS A O 1
ATOM 910 N N . TYR A 1 111 ? 12.221 19.863 -3.805 1.00 90.44 111 TYR A N 1
ATOM 911 C CA . TYR A 1 111 ? 13.374 19.860 -4.719 1.00 90.44 111 TYR A CA 1
ATOM 912 C C . TYR A 1 111 ? 13.877 18.458 -5.063 1.00 90.44 111 TYR A C 1
ATOM 914 O O . TYR A 1 111 ? 14.528 18.287 -6.090 1.00 90.44 111 TYR A O 1
ATOM 922 N N . SER A 1 112 ? 13.573 17.464 -4.236 1.00 92.69 112 SER A N 1
ATOM 923 C CA . SER A 1 112 ? 13.806 16.059 -4.547 1.00 92.69 112 SER A CA 1
ATOM 924 C C . SER A 1 112 ? 12.886 15.176 -3.725 1.00 92.69 112 SER A C 1
ATOM 926 O O . SER A 1 112 ? 12.323 15.617 -2.720 1.00 92.69 112 SER A O 1
ATOM 928 N N . GLU A 1 113 ? 12.772 13.928 -4.137 1.00 94.88 113 GLU A N 1
ATOM 929 C CA . GLU A 1 113 ? 12.210 12.860 -3.329 1.00 94.88 113 GLU A CA 1
ATOM 930 C C . GLU A 1 113 ? 13.014 11.582 -3.496 1.00 94.88 113 GLU A C 1
ATOM 932 O O . GLU A 1 113 ? 13.803 11.474 -4.432 1.00 94.88 113 GLU A O 1
ATOM 937 N N . LYS A 1 114 ? 12.854 10.669 -2.543 1.00 95.25 114 LYS A N 1
ATOM 938 C CA . LYS A 1 114 ? 13.517 9.371 -2.514 1.00 95.25 114 LYS A CA 1
ATOM 939 C C . LYS A 1 114 ? 12.567 8.287 -2.037 1.00 95.25 114 LYS A C 1
ATOM 941 O O . LYS A 1 114 ? 11.698 8.563 -1.203 1.00 95.25 114 LYS A O 1
ATOM 946 N N . TYR A 1 115 ? 12.784 7.079 -2.532 1.00 95.38 115 TYR A N 1
ATOM 947 C CA . TYR A 1 115 ? 12.003 5.896 -2.207 1.00 95.38 115 TYR A CA 1
ATOM 948 C C . TYR A 1 115 ? 12.919 4.814 -1.649 1.00 95.38 115 TYR A C 1
ATOM 950 O O . TYR A 1 115 ? 14.043 4.654 -2.111 1.00 95.38 115 TYR A O 1
ATOM 958 N N . TYR A 1 116 ? 12.442 4.089 -0.642 1.00 94.50 116 TYR A N 1
ATOM 959 C CA . TYR A 1 116 ? 13.187 2.988 -0.048 1.00 94.50 116 TYR A CA 1
ATOM 960 C C . TYR A 1 116 ? 12.279 1.798 0.225 1.00 94.50 116 TYR A C 1
ATOM 962 O O . TYR A 1 116 ? 11.204 2.014 0.791 1.00 94.50 116 TYR A O 1
ATOM 970 N N . PHE A 1 117 ? 12.715 0.573 -0.072 1.00 93.81 117 PHE A N 1
ATOM 971 C CA . PHE A 1 117 ? 12.107 -0.603 0.553 1.00 93.81 117 PHE A CA 1
ATOM 972 C C . PHE A 1 117 ? 12.518 -0.659 2.017 1.00 93.81 117 PHE A C 1
ATOM 974 O O . PHE A 1 117 ? 13.686 -0.475 2.347 1.00 93.81 117 PHE A O 1
ATOM 981 N N . ILE A 1 118 ? 11.542 -0.900 2.887 1.00 89.69 118 ILE A N 1
ATOM 982 C CA . ILE A 1 118 ? 11.759 -1.145 4.308 1.00 89.69 118 ILE A CA 1
ATOM 983 C C . ILE A 1 118 ? 11.684 -2.653 4.525 1.00 89.69 118 ILE A C 1
ATOM 985 O O . ILE A 1 118 ? 10.605 -3.240 4.394 1.00 89.69 118 ILE A O 1
ATOM 989 N N . TYR A 1 119 ? 12.808 -3.255 4.901 1.00 84.44 119 TYR A N 1
ATOM 990 C CA . TYR A 1 119 ? 12.876 -4.647 5.332 1.00 84.44 119 TYR A CA 1
ATOM 991 C C . TYR A 1 119 ? 12.790 -4.759 6.862 1.00 84.44 119 TYR A C 1
ATOM 993 O O . TYR A 1 119 ? 13.142 -3.836 7.605 1.00 84.44 119 TYR A O 1
ATOM 1001 N N . ASP A 1 120 ? 12.331 -5.911 7.355 1.00 76.31 120 ASP A N 1
ATOM 1002 C CA . ASP A 1 120 ? 12.178 -6.176 8.795 1.00 76.31 120 ASP A CA 1
ATOM 1003 C C . ASP A 1 120 ? 13.515 -6.142 9.561 1.00 76.31 120 ASP A C 1
ATOM 1005 O O . ASP A 1 120 ? 13.548 -5.899 10.771 1.00 76.31 120 ASP A O 1
ATOM 1009 N N . ASP A 1 121 ? 14.631 -6.339 8.858 1.00 75.81 121 ASP A N 1
ATOM 1010 C CA . ASP A 1 121 ? 15.991 -6.300 9.401 1.00 75.81 121 ASP A CA 1
ATOM 1011 C C . ASP A 1 121 ? 16.557 -4.872 9.566 1.00 75.81 121 ASP A C 1
ATOM 1013 O O . ASP A 1 121 ? 17.674 -4.709 10.062 1.00 75.81 121 ASP A O 1
ATOM 1017 N N . LYS A 1 122 ? 15.760 -3.841 9.236 1.00 63.91 122 LYS A N 1
ATOM 1018 C CA . LYS A 1 122 ? 16.085 -2.403 9.302 1.00 63.91 122 LYS A CA 1
ATOM 1019 C C . LYS A 1 122 ? 17.135 -1.922 8.301 1.00 63.91 122 LYS A C 1
ATOM 1021 O O . LYS A 1 122 ? 17.608 -0.790 8.441 1.00 63.91 122 LYS A O 1
ATOM 1026 N N . ASN A 1 123 ? 17.497 -2.730 7.311 1.00 73.81 123 ASN A N 1
ATOM 1027 C CA . ASN A 1 123 ? 18.242 -2.224 6.171 1.00 73.81 123 ASN A CA 1
ATOM 1028 C C . ASN A 1 123 ? 17.233 -1.683 5.165 1.00 73.81 123 ASN A C 1
ATOM 1030 O O . ASN A 1 123 ? 16.395 -2.421 4.669 1.00 73.81 123 ASN A O 1
ATOM 1034 N N . 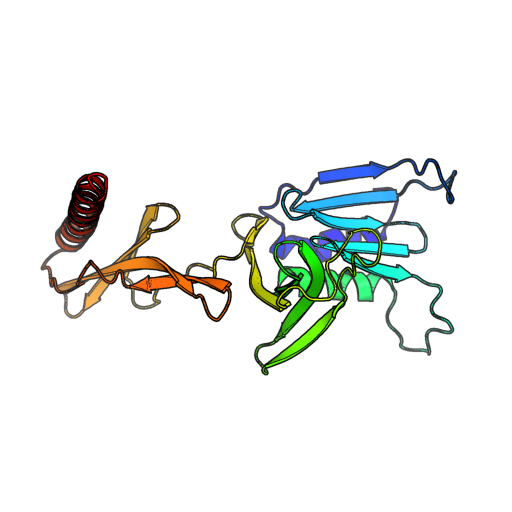ASP A 1 124 ? 17.273 -0.380 4.907 1.00 83.75 124 ASP A N 1
ATOM 1035 C CA . ASP A 1 124 ? 16.437 0.215 3.872 1.00 83.75 124 ASP A CA 1
ATOM 1036 C C . ASP A 1 124 ? 17.188 0.154 2.535 1.00 83.75 124 ASP A C 1
ATOM 1038 O O . ASP A 1 124 ? 18.317 0.645 2.442 1.00 83.75 124 ASP A O 1
ATOM 1042 N N . GLU A 1 125 ? 16.576 -0.409 1.497 1.00 90.62 125 GLU A N 1
ATOM 1043 C CA . GLU A 1 125 ? 17.153 -0.452 0.147 1.00 90.62 125 GLU A CA 1
ATOM 1044 C C . GLU A 1 125 ? 16.696 0.767 -0.660 1.00 90.62 125 GLU A C 1
ATOM 1046 O O . GLU A 1 125 ? 15.503 1.054 -0.712 1.00 90.62 125 GLU A O 1
ATOM 1051 N N . ASP A 1 126 ? 17.638 1.518 -1.243 1.00 90.62 126 ASP A N 1
ATOM 1052 C CA . ASP A 1 126 ? 17.355 2.728 -2.035 1.00 90.62 126 ASP A CA 1
ATOM 1053 C C . ASP A 1 126 ? 16.770 2.329 -3.401 1.00 90.62 126 ASP A C 1
ATOM 1055 O O . ASP A 1 126 ? 17.435 1.667 -4.193 1.00 90.62 126 ASP A O 1
ATOM 1059 N N . LEU A 1 127 ? 15.537 2.762 -3.674 1.00 91.06 127 LEU A N 1
ATOM 1060 C CA . LEU A 1 127 ? 14.829 2.552 -4.946 1.00 91.06 127 LEU A CA 1
ATOM 1061 C C . LEU A 1 127 ? 15.012 3.722 -5.907 1.00 91.06 127 LEU A C 1
ATOM 1063 O O . LEU A 1 127 ? 14.260 3.873 -6.866 1.00 91.06 127 LEU A O 1
ATOM 1067 N N . GLY A 1 128 ? 15.941 4.619 -5.607 1.00 89.12 128 GLY A N 1
ATOM 1068 C CA . GLY A 1 128 ? 16.123 5.852 -6.339 1.00 89.12 128 GLY A CA 1
ATOM 1069 C C . GLY A 1 128 ? 15.200 6.967 -5.861 1.00 89.12 128 GLY A C 1
ATOM 1070 O O . GLY A 1 128 ? 14.785 7.077 -4.698 1.00 89.12 128 GLY A O 1
ATOM 1071 N N . GLY A 1 129 ? 14.953 7.894 -6.768 1.00 88.12 129 GLY A N 1
ATOM 1072 C CA . GLY A 1 129 ? 14.160 9.073 -6.505 1.00 88.12 129 GLY A CA 1
ATOM 1073 C C . GLY A 1 129 ? 14.332 10.139 -7.573 1.00 88.12 129 GLY A C 1
ATOM 1074 O O . GLY A 1 129 ? 15.353 10.248 -8.254 1.00 88.12 129 GLY A O 1
ATOM 1075 N N . THR A 1 130 ? 13.352 11.033 -7.640 1.00 87.50 130 THR A N 1
ATOM 1076 C CA . THR A 1 130 ? 13.397 12.159 -8.566 1.00 87.50 130 THR A CA 1
ATOM 1077 C C . THR A 1 130 ? 14.099 13.366 -7.946 1.00 87.50 130 THR A C 1
ATOM 1079 O O . THR A 1 130 ? 13.715 13.878 -6.888 1.00 87.50 130 THR A O 1
ATOM 1082 N N . TRP A 1 131 ? 15.094 13.908 -8.652 1.00 86.31 131 TRP A N 1
ATOM 1083 C CA . TRP A 1 131 ? 15.658 15.228 -8.365 1.00 86.31 131 TRP A CA 1
ATOM 1084 C C . TRP A 1 131 ? 15.084 16.276 -9.318 1.00 86.31 131 TRP A C 1
ATOM 1086 O O . TRP A 1 131 ? 15.333 16.263 -10.519 1.00 86.31 131 TRP A O 1
ATOM 1096 N N . TYR A 1 132 ? 14.350 17.245 -8.773 1.00 82.88 132 TYR A N 1
ATOM 1097 C CA . TYR A 1 132 ? 13.676 18.273 -9.570 1.00 82.88 132 TYR A CA 1
ATOM 1098 C C . TYR A 1 132 ? 14.599 19.423 -9.995 1.00 82.88 132 TYR A C 1
ATOM 1100 O O . TYR A 1 132 ? 14.224 20.227 -10.848 1.00 82.88 132 TYR A O 1
ATOM 1108 N N . GLY A 1 133 ? 15.796 19.526 -9.420 1.00 69.75 133 GLY A N 1
ATOM 1109 C CA . GLY A 1 133 ? 16.854 20.429 -9.871 1.00 69.75 133 GLY A CA 1
ATOM 1110 C C . GLY A 1 133 ? 16.448 21.858 -10.237 1.00 69.75 133 GLY A C 1
ATOM 1111 O O . GLY A 1 133 ? 15.670 22.509 -9.537 1.00 69.75 133 GLY A O 1
ATOM 1112 N N . LEU A 1 134 ? 17.017 22.340 -11.351 1.00 62.94 134 LEU A N 1
ATOM 1113 C CA . LEU A 1 134 ? 16.833 23.688 -11.911 1.00 62.94 134 LEU A CA 1
ATOM 1114 C C . LEU A 1 134 ? 15.431 23.935 -12.491 1.00 62.94 134 LEU A C 1
ATOM 1116 O O . LEU A 1 134 ? 15.097 25.084 -12.775 1.00 62.94 134 LEU A O 1
ATOM 1120 N N . SER A 1 135 ? 14.594 22.897 -12.638 1.00 61.12 135 SER A N 1
ATOM 1121 C CA . SER A 1 135 ? 13.204 23.065 -13.098 1.00 61.12 135 SER A CA 1
ATOM 1122 C C . SER A 1 135 ? 12.371 23.899 -12.117 1.00 61.12 135 SER A C 1
ATOM 1124 O O . SER A 1 135 ? 11.344 24.475 -12.477 1.00 61.12 135 SER A O 1
ATOM 1126 N N . ARG A 1 136 ? 12.829 24.009 -10.862 1.00 69.56 136 ARG A N 1
ATOM 1127 C CA . ARG A 1 136 ? 12.191 24.807 -9.820 1.00 69.56 136 ARG A CA 1
ATOM 1128 C C . ARG A 1 136 ? 13.137 25.914 -9.376 1.00 69.56 136 ARG A C 1
ATOM 1130 O O . ARG A 1 136 ? 14.216 25.659 -8.854 1.00 69.56 136 ARG A O 1
ATOM 1137 N N . VAL A 1 137 ? 12.694 27.168 -9.496 1.00 73.81 137 VAL A N 1
ATOM 1138 C CA . VAL A 1 137 ? 13.400 28.320 -8.909 1.00 73.81 137 VAL A CA 1
ATOM 1139 C C . VAL A 1 137 ? 13.388 28.177 -7.384 1.00 73.81 137 VAL A C 1
ATOM 1141 O O . VAL A 1 137 ? 12.386 28.485 -6.733 1.00 73.81 137 VAL A O 1
ATOM 1144 N N . ILE A 1 138 ? 14.470 27.663 -6.808 1.00 78.00 138 ILE A N 1
ATOM 1145 C CA . ILE A 1 138 ? 14.592 27.373 -5.377 1.00 78.00 138 ILE A CA 1
ATOM 1146 C C . ILE A 1 138 ? 15.472 28.442 -4.723 1.00 78.00 138 ILE A C 1
ATOM 1148 O O . ILE A 1 138 ? 16.608 28.657 -5.134 1.00 78.00 138 ILE A O 1
ATOM 1152 N N . ASN A 1 139 ? 14.968 29.094 -3.671 1.00 79.94 139 ASN A N 1
ATOM 1153 C CA . ASN A 1 139 ? 15.758 30.053 -2.898 1.00 79.94 139 ASN A CA 1
ATOM 1154 C C . ASN A 1 139 ? 16.902 29.316 -2.170 1.00 79.94 139 ASN A C 1
ATOM 1156 O O . ASN A 1 139 ? 16.611 28.470 -1.318 1.00 79.94 139 ASN A O 1
ATOM 1160 N N . PRO A 1 140 ? 18.184 29.636 -2.434 1.00 80.12 140 PRO A N 1
ATOM 1161 C CA . PRO A 1 140 ? 19.316 28.951 -1.824 1.00 80.12 140 PRO A CA 1
ATOM 1162 C C . PRO A 1 140 ? 19.451 29.178 -0.306 1.00 80.12 140 PRO A C 1
ATOM 1164 O O . PRO A 1 140 ? 20.119 28.382 0.352 1.00 80.12 140 PRO A O 1
ATOM 1167 N N . PHE A 1 141 ? 18.770 30.170 0.265 1.00 86.19 141 PHE A N 1
ATOM 1168 C CA . PHE A 1 141 ? 18.818 30.502 1.695 1.00 86.19 141 PHE A CA 1
ATOM 1169 C C . PHE A 1 141 ? 17.575 30.064 2.478 1.00 86.19 141 PHE A C 1
ATOM 1171 O O . PHE A 1 141 ? 17.523 30.226 3.694 1.00 86.19 141 PHE A O 1
ATOM 1178 N N . ALA A 1 142 ? 16.558 29.509 1.811 1.00 86.69 142 ALA A N 1
ATOM 1179 C CA . ALA A 1 142 ? 15.375 29.036 2.518 1.00 86.69 142 ALA A CA 1
ATOM 1180 C C . ALA A 1 142 ? 15.693 27.801 3.383 1.00 86.69 142 ALA A C 1
ATOM 1182 O O . ALA A 1 142 ? 16.530 26.965 3.024 1.00 86.69 142 ALA A O 1
ATOM 1183 N N . LYS A 1 143 ? 14.998 27.691 4.523 1.00 91.31 143 LYS A N 1
ATOM 1184 C CA . LYS A 1 143 ? 15.131 26.579 5.474 1.00 91.31 143 LYS A CA 1
ATOM 1185 C C . LYS A 1 143 ? 14.855 25.244 4.775 1.00 91.31 143 LYS A C 1
ATOM 1187 O O . LYS A 1 143 ? 13.885 25.133 4.026 1.00 91.31 143 LYS A O 1
ATOM 1192 N N . LYS A 1 144 ? 15.706 24.247 5.026 1.00 92.38 144 LYS A N 1
ATOM 1193 C CA . LYS A 1 144 ? 15.484 22.869 4.574 1.00 92.38 144 LYS A CA 1
ATOM 1194 C C . LYS A 1 144 ? 14.526 22.155 5.525 1.00 92.38 144 LYS A C 1
ATOM 1196 O O . LYS A 1 144 ? 14.611 22.343 6.739 1.00 92.38 144 LYS A O 1
ATOM 1201 N N . SER A 1 145 ? 13.655 21.328 4.973 1.00 92.62 145 SER A N 1
ATOM 1202 C CA . SER A 1 145 ? 12.806 20.408 5.728 1.00 92.62 145 SER A CA 1
ATOM 1203 C C . SER A 1 145 ? 12.599 19.133 4.924 1.00 92.62 145 SER A C 1
ATOM 1205 O O . SER A 1 145 ? 12.735 19.146 3.701 1.00 92.62 145 SER A O 1
ATOM 1207 N N . SER A 1 146 ? 12.247 18.052 5.607 1.00 91.94 146 SER A N 1
ATOM 1208 C CA . SER A 1 146 ? 11.873 16.791 4.974 1.00 91.94 146 SER A CA 1
ATOM 1209 C C . SER A 1 146 ? 10.549 16.316 5.552 1.00 91.94 146 SER A C 1
ATOM 1211 O O . SER A 1 146 ? 10.241 16.614 6.707 1.00 91.94 146 SER A O 1
ATOM 1213 N N . GLN A 1 147 ? 9.780 15.596 4.750 1.00 90.25 147 GLN A N 1
ATOM 1214 C CA . GLN A 1 147 ? 8.595 14.868 5.187 1.00 90.25 147 GLN A CA 1
ATOM 1215 C C . GLN A 1 147 ? 8.772 13.413 4.778 1.00 90.25 147 GLN A C 1
ATOM 1217 O O . GLN A 1 147 ? 9.244 13.150 3.676 1.00 90.25 147 GLN A O 1
ATOM 1222 N N . SER A 1 148 ? 8.434 12.489 5.671 1.00 90.50 148 SER A N 1
ATOM 1223 C CA . SER A 1 148 ? 8.485 11.054 5.407 1.00 90.50 148 SER A CA 1
ATOM 1224 C C . SER A 1 148 ? 7.071 10.501 5.454 1.00 90.50 148 SER A C 1
ATOM 1226 O O . SER A 1 148 ? 6.295 10.889 6.326 1.00 90.50 148 SER A O 1
ATOM 1228 N N . LYS A 1 149 ? 6.741 9.614 4.520 1.00 92.25 149 LYS A N 1
ATOM 1229 C CA . LYS A 1 149 ? 5.502 8.836 4.502 1.00 92.25 149 LYS A CA 1
ATOM 1230 C C . LYS A 1 149 ? 5.838 7.394 4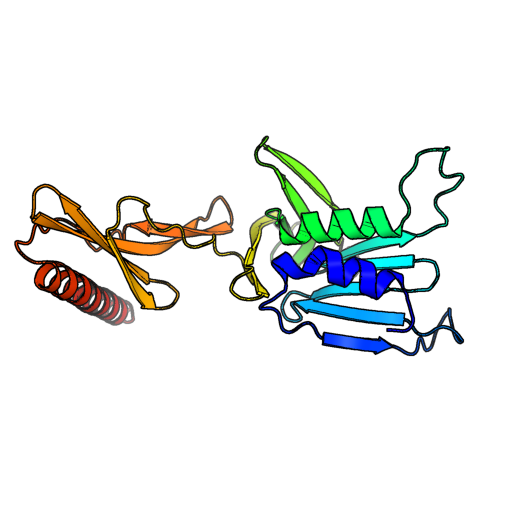.188 1.00 92.25 149 LYS A C 1
ATOM 1232 O O . LYS A 1 149 ? 6.691 7.144 3.341 1.00 92.25 149 LYS A O 1
ATOM 1237 N N . THR A 1 150 ? 5.157 6.464 4.835 1.00 92.62 150 THR A N 1
ATOM 1238 C CA . THR A 1 150 ? 5.312 5.043 4.523 1.00 92.62 150 THR A CA 1
ATOM 1239 C C . THR A 1 150 ? 4.087 4.562 3.764 1.00 92.62 150 THR A C 1
ATOM 1241 O O . THR A 1 150 ? 2.960 4.787 4.197 1.00 92.62 150 THR A O 1
ATOM 1244 N N . TRP A 1 151 ? 4.318 3.931 2.620 1.00 93.75 151 TRP A N 1
ATOM 1245 C CA . TRP A 1 151 ? 3.302 3.354 1.753 1.00 93.75 151 TRP A CA 1
ATOM 1246 C C . TRP A 1 151 ? 3.391 1.833 1.781 1.00 93.75 151 TRP A C 1
ATOM 1248 O O . TRP A 1 151 ? 4.465 1.268 1.956 1.00 93.75 151 TRP A O 1
ATOM 1258 N N . GLN A 1 152 ? 2.265 1.166 1.591 1.00 92.94 152 GLN A N 1
ATOM 1259 C CA . GLN A 1 152 ? 2.186 -0.275 1.405 1.00 92.94 152 GLN A CA 1
ATOM 1260 C C . GLN A 1 152 ? 1.033 -0.580 0.455 1.00 92.94 152 GLN A C 1
ATOM 1262 O O . GLN A 1 152 ? 0.038 0.149 0.425 1.00 92.94 152 GLN A O 1
ATOM 1267 N N . PHE A 1 153 ? 1.158 -1.650 -0.318 1.00 93.06 153 PHE A N 1
ATOM 1268 C CA . PHE A 1 153 ? 0.063 -2.124 -1.144 1.00 93.06 153 PHE A CA 1
ATOM 1269 C C . PHE A 1 153 ? -0.999 -2.828 -0.288 1.00 93.06 153 PHE A C 1
ATOM 1271 O O . PHE A 1 153 ? -0.717 -3.792 0.423 1.00 93.06 153 PHE A O 1
ATOM 1278 N N . ASP A 1 154 ? -2.237 -2.342 -0.342 1.00 90.75 154 ASP A N 1
ATOM 1279 C CA . ASP A 1 154 ? -3.384 -2.979 0.296 1.00 90.75 154 ASP A CA 1
ATOM 1280 C C . ASP A 1 154 ? -4.031 -3.947 -0.697 1.00 90.75 154 ASP A C 1
ATOM 1282 O O . ASP A 1 154 ? -4.859 -3.552 -1.516 1.00 90.75 154 ASP A O 1
ATOM 1286 N N . VAL A 1 155 ? -3.669 -5.229 -0.597 1.00 89.81 155 VAL A N 1
ATOM 1287 C CA . VAL A 1 155 ? -4.187 -6.328 -1.436 1.00 89.81 155 VAL A CA 1
ATOM 1288 C C . VAL A 1 155 ? -5.720 -6.408 -1.420 1.00 89.81 155 VAL A C 1
ATOM 1290 O O . VAL A 1 155 ? -6.336 -6.805 -2.409 1.00 89.81 155 VAL A O 1
ATOM 1293 N N . SER A 1 156 ? -6.374 -6.016 -0.321 1.00 85.19 156 SER A N 1
ATOM 1294 C CA . SER A 1 156 ? -7.839 -6.056 -0.230 1.00 85.19 156 SER A CA 1
ATOM 1295 C C . SER A 1 156 ? -8.510 -4.962 -1.064 1.00 85.19 156 SER A C 1
ATOM 1297 O O . SER A 1 156 ? -9.619 -5.158 -1.559 1.00 85.19 156 SER A O 1
ATOM 1299 N N . LYS A 1 157 ? -7.824 -3.829 -1.247 1.00 85.81 157 LYS A N 1
ATOM 1300 C CA . LYS A 1 157 ? -8.304 -2.670 -2.015 1.00 85.81 157 LYS A CA 1
ATOM 1301 C C . LYS A 1 157 ? -7.661 -2.553 -3.395 1.00 85.81 157 LYS A C 1
ATOM 1303 O O . LYS A 1 157 ? -8.130 -1.765 -4.211 1.00 85.81 157 LYS A O 1
ATOM 1308 N N . GLY A 1 158 ? -6.582 -3.293 -3.630 1.00 89.81 158 GLY A N 1
ATOM 1309 C CA . GLY A 1 158 ? -5.818 -3.271 -4.865 1.00 89.81 158 GLY A CA 1
ATOM 1310 C C . GLY A 1 158 ? -5.093 -1.949 -5.136 1.00 89.81 158 GLY A C 1
ATOM 1311 O O . GLY A 1 158 ? -4.913 -1.608 -6.304 1.00 89.81 158 GLY A O 1
ATOM 1312 N N . ILE A 1 159 ? -4.726 -1.191 -4.094 1.00 92.00 159 ILE A N 1
ATOM 1313 C CA . ILE A 1 159 ? -4.088 0.133 -4.205 1.00 92.00 159 ILE A CA 1
ATOM 1314 C C . ILE A 1 159 ? -2.994 0.332 -3.152 1.00 92.00 159 ILE A C 1
ATOM 1316 O O . ILE A 1 159 ? -3.061 -0.228 -2.057 1.00 92.00 159 ILE A O 1
ATOM 1320 N N . PHE A 1 160 ? -2.028 1.204 -3.436 1.00 93.25 160 PHE A N 1
ATOM 1321 C CA . PHE A 1 160 ? -1.101 1.712 -2.429 1.00 93.25 160 PHE A CA 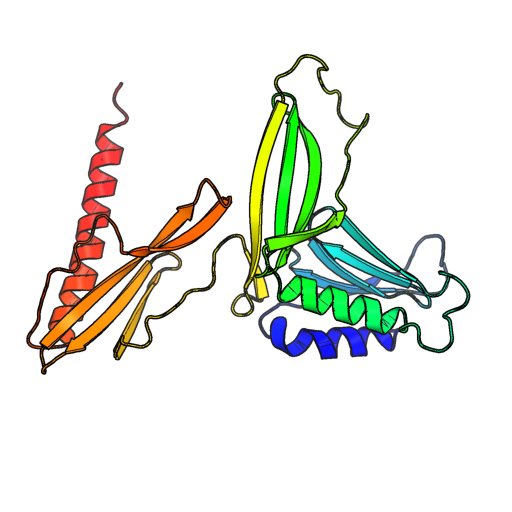1
ATOM 1322 C C . PHE A 1 160 ? -1.801 2.673 -1.470 1.00 93.25 160 PHE A C 1
ATOM 1324 O O . PHE A 1 160 ? -2.540 3.585 -1.857 1.00 93.25 160 PHE A O 1
ATOM 1331 N N . THR A 1 161 ? -1.522 2.491 -0.187 1.00 91.19 161 THR A N 1
ATOM 1332 C CA . THR A 1 161 ? -2.051 3.303 0.902 1.00 91.19 161 THR A CA 1
ATOM 1333 C C . THR A 1 161 ? -0.964 3.574 1.930 1.00 91.19 161 THR A C 1
ATOM 1335 O O . THR A 1 161 ? -0.007 2.818 2.066 1.00 91.19 161 THR A O 1
ATOM 1338 N N . ASN A 1 162 ? -1.121 4.652 2.687 1.00 90.38 162 ASN A N 1
ATOM 1339 C CA . ASN A 1 162 ? -0.304 4.946 3.858 1.00 90.38 162 ASN A CA 1
ATOM 1340 C C . ASN A 1 162 ? -0.978 4.488 5.162 1.00 90.38 162 ASN A C 1
ATOM 1342 O O . ASN A 1 162 ? -0.684 5.022 6.229 1.00 90.38 162 ASN A O 1
ATOM 1346 N N . ARG A 1 163 ? -1.923 3.545 5.081 1.00 85.38 163 ARG A N 1
ATOM 1347 C CA . ARG A 1 163 ? -2.588 2.914 6.225 1.00 85.38 163 ARG A CA 1
ATOM 1348 C C . ARG A 1 163 ? -2.101 1.478 6.368 1.00 85.38 163 ARG A C 1
ATOM 1350 O O . ARG A 1 163 ? -2.212 0.701 5.426 1.00 85.38 163 ARG A O 1
ATOM 1357 N N . ARG A 1 164 ? -1.628 1.114 7.560 1.00 82.38 164 ARG A N 1
ATOM 1358 C CA . ARG A 1 164 ? -1.282 -0.270 7.884 1.00 82.38 164 ARG A CA 1
ATOM 1359 C C . ARG A 1 164 ? -2.506 -1.182 7.725 1.00 82.38 164 ARG A C 1
ATOM 1361 O O . ARG A 1 164 ? -3.621 -0.760 8.067 1.00 82.38 164 ARG A O 1
ATOM 1368 N N . PRO A 1 165 ? -2.310 -2.429 7.262 1.00 78.44 165 PRO A N 1
ATOM 1369 C CA . PRO A 1 165 ? -3.372 -3.419 7.213 1.00 78.44 165 PRO A CA 1
ATOM 1370 C C . PRO A 1 165 ? -4.081 -3.538 8.559 1.00 78.44 165 PRO A C 1
ATOM 1372 O O . PRO A 1 165 ? -3.474 -3.384 9.622 1.00 78.44 165 PRO A O 1
ATOM 1375 N N . LYS A 1 166 ? -5.387 -3.795 8.506 1.00 82.00 166 LYS A N 1
ATOM 1376 C CA . LYS A 1 166 ? -6.164 -4.092 9.706 1.00 82.00 166 LYS A CA 1
ATOM 1377 C C . LYS A 1 166 ? -5.675 -5.415 10.295 1.00 82.00 166 LYS A C 1
ATOM 1379 O O . LYS A 1 166 ? -5.682 -6.428 9.600 1.00 82.00 166 LYS A O 1
ATOM 1384 N N . THR A 1 167 ? -5.325 -5.405 11.576 1.00 80.88 167 THR A N 1
ATOM 1385 C CA . THR A 1 167 ? -4.974 -6.612 12.330 1.00 80.88 167 THR A CA 1
ATOM 1386 C C . THR A 1 167 ? -6.076 -6.871 13.340 1.00 80.88 167 THR A C 1
ATOM 1388 O O . THR A 1 167 ? -6.262 -6.068 14.246 1.00 80.88 167 THR A O 1
ATOM 1391 N N . ILE A 1 168 ? -6.821 -7.960 13.156 1.00 87.06 168 ILE A N 1
ATOM 1392 C CA . ILE A 1 168 ? -7.811 -8.405 14.141 1.00 87.06 168 ILE A CA 1
ATOM 1393 C C . ILE A 1 168 ? -7.080 -9.214 15.210 1.00 87.06 168 ILE A C 1
ATOM 1395 O O . ILE A 1 168 ? -6.256 -10.067 14.872 1.00 87.06 168 ILE A O 1
ATOM 1399 N N . ASP A 1 169 ? -7.378 -8.943 16.475 1.00 87.50 169 ASP A N 1
ATOM 1400 C CA . ASP A 1 169 ? -6.874 -9.720 17.600 1.00 87.50 169 ASP A CA 1
ATOM 1401 C C . ASP A 1 169 ? -7.329 -11.189 17.470 1.00 87.50 169 ASP A C 1
ATOM 1403 O O . ASP A 1 169 ? -8.531 -11.449 17.361 1.00 87.50 169 ASP A O 1
ATOM 1407 N N . PRO A 1 170 ? -6.409 -12.173 17.464 1.00 90.69 170 PRO A N 1
ATOM 1408 C CA . PRO A 1 170 ? -6.771 -13.584 17.349 1.00 90.69 170 PRO A CA 1
ATOM 1409 C C . PRO A 1 170 ? -7.621 -14.104 18.520 1.00 90.69 170 PRO A C 1
ATOM 1411 O O . PRO A 1 170 ? -8.248 -15.152 18.376 1.00 90.69 170 PRO A O 1
ATOM 1414 N N . GLU A 1 171 ? -7.651 -13.412 19.664 1.00 91.81 171 GLU A N 1
ATOM 1415 C CA . GLU A 1 171 ? -8.515 -13.756 20.802 1.00 91.81 171 GLU A CA 1
ATOM 1416 C C . GLU A 1 171 ? -9.942 -13.197 20.669 1.00 91.81 171 GLU A C 1
ATOM 1418 O O . GLU A 1 171 ? -10.830 -13.574 21.442 1.00 91.81 171 GLU A O 1
ATOM 1423 N N . ALA A 1 172 ? -10.193 -12.310 19.701 1.00 92.25 172 ALA A N 1
ATOM 1424 C CA . ALA A 1 172 ? -11.525 -11.780 19.458 1.00 92.25 172 ALA A CA 1
ATOM 1425 C C . ALA A 1 172 ? -12.437 -12.861 18.858 1.00 92.25 172 ALA A C 1
ATOM 1427 O O . ALA A 1 172 ? -12.139 -13.469 17.829 1.00 92.25 172 ALA A O 1
ATOM 1428 N N . ILE A 1 173 ? -13.604 -13.060 19.471 1.00 94.88 173 ILE A N 1
ATOM 1429 C CA . ILE A 1 173 ? -14.622 -13.997 18.978 1.00 94.88 173 ILE A CA 1
ATOM 1430 C C . ILE A 1 173 ? -15.444 -13.411 17.825 1.00 94.88 173 ILE A C 1
ATOM 1432 O O . ILE A 1 173 ? -16.074 -14.149 17.069 1.00 94.88 173 ILE A O 1
ATOM 1436 N N . GLU A 1 174 ? -15.467 -12.083 17.694 1.00 94.31 174 GLU A N 1
ATOM 1437 C CA . GLU A 1 174 ? -16.182 -11.372 16.636 1.00 94.31 174 GLU A CA 1
ATOM 1438 C C . GLU A 1 174 ? -15.550 -9.996 16.391 1.00 94.31 174 GLU A C 1
ATOM 1440 O O . GLU A 1 174 ? -15.196 -9.293 17.337 1.00 94.31 174 GLU A O 1
ATOM 1445 N N . SER A 1 175 ? -15.449 -9.586 15.122 1.00 92.94 175 SER A N 1
ATOM 1446 C CA . SER A 1 175 ? -15.069 -8.222 14.739 1.00 92.94 175 SER A CA 1
ATOM 1447 C C . SER A 1 175 ? -16.225 -7.563 13.997 1.00 92.94 175 SER A C 1
ATOM 1449 O O . SER A 1 175 ? -16.687 -8.069 12.974 1.00 92.94 175 SER A O 1
ATOM 1451 N N . ILE A 1 176 ? -16.681 -6.419 14.499 1.00 93.81 176 ILE A N 1
ATOM 1452 C CA . ILE A 1 176 ? -17.786 -5.651 13.930 1.00 93.81 176 ILE A CA 1
ATOM 1453 C C . ILE A 1 176 ? -17.203 -4.423 13.249 1.00 93.81 176 ILE A C 1
ATOM 1455 O O . ILE A 1 176 ? -16.668 -3.520 13.893 1.00 93.81 176 ILE A O 1
ATOM 1459 N N . TYR A 1 177 ? -17.303 -4.389 11.926 1.00 91.19 177 TYR A N 1
ATOM 1460 C CA . TYR A 1 177 ? -16.884 -3.237 11.141 1.00 91.19 177 TYR A CA 1
ATOM 1461 C C . TYR A 1 177 ? -17.903 -2.102 11.287 1.00 91.19 177 TYR A C 1
ATOM 1463 O O . TYR A 1 177 ? -19.093 -2.294 11.033 1.00 91.19 177 TYR A O 1
ATOM 1471 N N . VAL A 1 178 ? -17.432 -0.925 11.707 1.00 89.94 178 VAL A N 1
ATOM 1472 C CA . VAL A 1 178 ? -18.277 0.262 11.897 1.00 89.94 178 VAL A CA 1
ATOM 1473 C C . VAL A 1 178 ? -18.147 1.188 10.693 1.00 89.94 178 VAL A C 1
ATOM 1475 O O . VAL A 1 178 ? -19.155 1.587 10.113 1.00 89.94 178 VAL A O 1
ATOM 1478 N N . ASN A 1 179 ? -16.912 1.521 10.313 1.00 87.94 179 ASN A N 1
ATOM 1479 C CA . ASN A 1 179 ? -16.569 2.288 9.116 1.00 87.94 179 ASN A CA 1
ATOM 1480 C C . ASN A 1 179 ? -15.087 2.072 8.752 1.00 87.94 179 ASN A C 1
ATOM 1482 O O . ASN A 1 179 ? -14.389 1.294 9.401 1.00 87.94 179 ASN A O 1
ATOM 1486 N N . ASP A 1 180 ? -14.595 2.775 7.728 1.00 82.62 180 ASP A N 1
ATOM 1487 C CA . ASP A 1 180 ? -13.226 2.610 7.220 1.00 82.62 180 ASP A CA 1
ATOM 1488 C C . ASP A 1 180 ? -12.132 2.869 8.256 1.00 82.62 180 ASP A C 1
ATOM 1490 O O . ASP A 1 180 ? -11.029 2.336 8.116 1.00 82.62 180 ASP A O 1
ATOM 1494 N N . ASP A 1 181 ? -12.437 3.648 9.290 1.00 87.50 181 ASP A N 1
ATOM 1495 C CA . ASP A 1 181 ? -11.488 4.157 10.274 1.00 87.50 181 ASP A CA 1
ATOM 1496 C C . ASP A 1 181 ? -11.740 3.582 11.673 1.00 87.50 181 ASP A C 1
ATOM 1498 O O . ASP A 1 181 ? -11.038 3.946 12.615 1.00 87.50 181 ASP A O 1
ATOM 1502 N N . CYS A 1 182 ? -12.738 2.704 11.830 1.00 90.00 182 CYS A N 1
ATOM 1503 C CA . CYS A 1 182 ? -13.172 2.203 13.127 1.00 90.00 182 CYS A CA 1
ATOM 1504 C C . CYS A 1 182 ? -13.816 0.814 13.040 1.00 90.00 182 CYS A C 1
ATOM 1506 O O . CYS A 1 182 ? -14.691 0.543 12.211 1.00 90.00 182 CYS A O 1
ATOM 1508 N N . TYR A 1 183 ? -13.433 -0.062 13.963 1.00 92.19 183 TYR A N 1
ATOM 1509 C CA . TYR A 1 183 ? -14.107 -1.333 14.189 1.00 92.19 183 TYR A CA 1
ATOM 1510 C C . TYR A 1 183 ? -14.106 -1.700 15.674 1.00 92.19 183 TYR A C 1
ATOM 1512 O O . TYR A 1 183 ? -13.394 -1.109 16.485 1.00 92.19 183 TYR A O 1
ATOM 1520 N N . VAL A 1 184 ? -14.939 -2.673 16.021 1.00 92.75 184 VAL A N 1
ATOM 1521 C CA . VAL A 1 184 ? -15.073 -3.213 17.375 1.00 92.75 184 VAL A CA 1
ATOM 1522 C C . VAL A 1 184 ? -14.618 -4.663 17.369 1.00 92.75 184 VAL A C 1
ATOM 1524 O O . VAL A 1 184 ? -14.935 -5.397 16.432 1.00 92.75 184 VAL A O 1
ATOM 1527 N N . GLU A 1 185 ? -13.919 -5.088 18.410 1.00 94.06 185 GLU A N 1
ATOM 1528 C CA . GLU A 1 185 ? -13.636 -6.500 18.671 1.00 94.06 185 GLU A CA 1
ATOM 1529 C C . GLU A 1 185 ? -14.364 -6.922 19.936 1.00 94.06 185 GLU A C 1
ATOM 1531 O O . GLU A 1 185 ? -14.371 -6.197 20.932 1.00 94.06 185 GLU A O 1
ATOM 1536 N N . ILE A 1 186 ? -15.008 -8.082 19.883 1.00 94.62 186 ILE A N 1
ATOM 1537 C CA . ILE A 1 186 ? -15.717 -8.679 21.006 1.00 94.62 186 ILE A CA 1
ATOM 1538 C C . ILE A 1 186 ? -14.904 -9.857 21.513 1.00 94.62 186 ILE A C 1
ATOM 1540 O O . ILE A 1 186 ? -14.455 -10.696 20.734 1.00 94.62 186 ILE A O 1
ATOM 1544 N N . TYR A 1 187 ? -14.772 -9.941 22.828 1.00 94.25 187 TYR A N 1
ATOM 1545 C CA . TYR A 1 187 ? -14.032 -10.985 23.519 1.00 94.25 187 TYR A CA 1
ATOM 1546 C C . TYR A 1 187 ? -14.961 -11.740 24.459 1.00 94.25 187 TYR A C 1
ATOM 1548 O O . TYR A 1 187 ? -15.913 -11.166 24.991 1.00 94.25 187 TYR A O 1
ATOM 1556 N N . GLU A 1 188 ? -14.654 -13.011 24.702 1.00 94.81 188 GLU A N 1
ATOM 1557 C CA . GLU A 1 188 ? -15.339 -13.844 25.686 1.00 94.81 188 GLU A CA 1
ATOM 1558 C C . GLU A 1 188 ? -14.319 -14.502 26.612 1.00 94.81 188 GLU A C 1
ATOM 1560 O O . GLU A 1 188 ? -13.393 -15.184 26.174 1.00 94.81 188 GLU A O 1
ATOM 1565 N N . ARG A 1 189 ? -14.500 -14.325 27.921 1.00 92.69 189 ARG A N 1
ATOM 1566 C CA . ARG A 1 189 ? -13.679 -14.980 28.938 1.00 92.69 189 ARG A CA 1
ATOM 1567 C C . ARG A 1 189 ? -14.541 -15.364 30.128 1.00 92.69 189 ARG A C 1
ATOM 1569 O O . ARG A 1 189 ? -15.183 -14.514 30.731 1.00 92.69 189 ARG A O 1
ATOM 1576 N N . ASN A 1 190 ? -14.532 -16.644 30.499 1.00 91.88 190 ASN A N 1
ATOM 1577 C CA . ASN A 1 190 ? -15.331 -17.180 31.610 1.00 91.88 190 ASN A CA 1
ATOM 1578 C C . ASN A 1 190 ? -16.844 -16.875 31.490 1.00 91.88 190 ASN A C 1
ATOM 1580 O O . ASN A 1 190 ? -17.472 -16.519 32.486 1.00 91.88 190 ASN A O 1
ATOM 1584 N N . ASN A 1 191 ? -17.422 -17.013 30.287 1.00 91.06 191 ASN A N 1
ATOM 1585 C CA . ASN A 1 191 ? -18.824 -16.674 29.963 1.00 91.06 191 ASN A CA 1
ATOM 1586 C C . ASN A 1 191 ? -19.192 -15.201 30.212 1.00 91.06 191 ASN A C 1
ATOM 1588 O O . ASN A 1 191 ? -20.353 -14.871 30.455 1.00 91.06 191 ASN A O 1
ATOM 1592 N N . LEU A 1 192 ? -18.196 -14.319 30.198 1.00 93.25 192 LEU A N 1
ATOM 1593 C CA . LEU A 1 192 ? -18.374 -12.880 30.268 1.00 93.25 192 LEU A CA 1
ATOM 1594 C C . LEU A 1 192 ? -17.817 -12.257 28.993 1.00 93.25 192 LEU A C 1
ATOM 1596 O O . LEU A 1 192 ? -16.773 -12.678 28.496 1.00 93.25 192 LEU A O 1
ATOM 1600 N N . TYR A 1 193 ? -18.511 -11.245 28.495 1.00 94.50 193 TYR A N 1
ATOM 1601 C CA . TYR A 1 193 ? -18.197 -10.570 27.247 1.00 94.50 193 TYR A CA 1
ATOM 1602 C C . TYR A 1 193 ? -17.604 -9.192 27.516 1.00 94.50 193 TYR A C 1
ATOM 1604 O O . TYR A 1 193 ? -18.057 -8.476 28.406 1.00 94.50 193 TYR A O 1
ATOM 1612 N N . SER A 1 194 ? -16.620 -8.794 26.725 1.00 93.00 194 SER A N 1
ATOM 1613 C CA . SER A 1 194 ? -16.057 -7.441 26.728 1.00 93.00 194 SER A CA 1
ATOM 1614 C C . SER A 1 194 ? -15.812 -6.983 25.297 1.00 93.00 194 SER A C 1
ATOM 1616 O O . SER A 1 194 ? -15.935 -7.774 24.361 1.00 93.00 194 SER A O 1
ATOM 1618 N N . TYR A 1 195 ? -15.472 -5.710 25.115 1.00 92.94 195 TYR A N 1
ATOM 1619 C CA . TYR A 1 195 ? -15.138 -5.183 23.799 1.00 92.94 195 TYR A CA 1
ATOM 1620 C C . TYR A 1 195 ? -13.927 -4.253 23.835 1.00 92.94 195 TYR A C 1
ATOM 1622 O O . TYR A 1 195 ? -13.682 -3.571 24.833 1.00 92.94 195 TYR A O 1
ATOM 1630 N N . SER A 1 196 ? -13.214 -4.191 22.716 1.00 91.56 196 SER A N 1
ATOM 1631 C CA . SER A 1 196 ? -12.286 -3.113 22.380 1.00 91.56 196 SER A CA 1
ATOM 1632 C C . SER A 1 196 ? -12.865 -2.326 21.203 1.00 91.56 196 SER A C 1
ATOM 1634 O O . SER A 1 196 ? -13.585 -2.866 20.359 1.00 91.56 196 SER A O 1
ATOM 1636 N N . VAL A 1 197 ? -12.595 -1.023 21.163 1.00 91.06 197 VAL A N 1
ATOM 1637 C CA . VAL A 1 197 ? -12.843 -0.214 19.968 1.00 91.06 197 VAL A CA 1
ATOM 1638 C C . VAL A 1 197 ? -11.493 0.191 19.423 1.00 91.06 197 VAL A C 1
ATOM 1640 O O . VAL A 1 197 ? -10.704 0.811 20.135 1.00 91.06 197 VAL A O 1
ATOM 1643 N N . THR A 1 198 ? -11.244 -0.146 18.168 1.00 90.88 198 THR A N 1
ATOM 1644 C CA . THR A 1 198 ? -9.997 0.155 17.478 1.00 90.88 198 THR A CA 1
ATOM 1645 C C . THR A 1 198 ? -10.277 1.174 16.390 1.00 90.88 198 THR A C 1
ATOM 1647 O O . THR A 1 198 ? -11.243 1.058 15.631 1.00 90.88 198 THR A O 1
ATOM 1650 N N . GLU A 1 199 ? -9.430 2.188 16.309 1.00 90.06 199 GLU A N 1
ATOM 1651 C CA . GLU A 1 199 ? -9.524 3.246 15.319 1.00 90.06 199 GLU A CA 1
ATOM 1652 C C . GLU A 1 199 ? -8.169 3.541 14.688 1.00 90.06 199 GLU A C 1
ATOM 1654 O O . GLU A 1 199 ? -7.113 3.172 15.207 1.00 90.06 199 GLU A O 1
ATOM 1659 N N . THR A 1 200 ? -8.192 4.186 13.528 1.00 89.38 200 THR A N 1
ATOM 1660 C CA . THR A 1 200 ? -6.946 4.574 12.875 1.00 89.38 200 THR A CA 1
ATOM 1661 C C . THR A 1 200 ? -6.397 5.859 13.459 1.00 89.38 200 THR A C 1
ATOM 1663 O O . THR A 1 200 ? -7.051 6.899 13.405 1.00 89.38 200 THR A O 1
ATOM 1666 N N . THR A 1 201 ? -5.159 5.798 13.928 1.00 87.12 201 THR A N 1
ATOM 1667 C CA . THR A 1 201 ? -4.387 6.939 14.418 1.00 87.12 201 THR A CA 1
ATOM 1668 C C . THR A 1 201 ? -3.238 7.228 13.458 1.00 87.12 201 THR A C 1
ATOM 1670 O O . THR A 1 201 ? -2.713 6.314 12.826 1.00 87.12 201 THR A O 1
ATOM 1673 N N . TYR A 1 202 ? -2.852 8.498 13.327 1.00 86.44 202 TYR A N 1
ATOM 1674 C CA . TYR A 1 202 ? -1.687 8.890 12.535 1.00 86.44 202 TYR A CA 1
ATOM 1675 C C . TYR A 1 202 ? -0.416 8.884 13.392 1.00 86.44 202 TYR A C 1
ATOM 1677 O O . TYR A 1 202 ? -0.397 9.452 14.483 1.00 86.44 202 TYR A O 1
ATOM 1685 N N . ASP A 1 203 ? 0.636 8.238 12.897 1.00 84.69 203 ASP A N 1
ATOM 1686 C CA . ASP A 1 203 ? 1.973 8.257 13.480 1.00 84.69 203 ASP A CA 1
ATOM 1687 C C . ASP A 1 203 ? 2.836 9.296 12.750 1.00 84.69 203 ASP A C 1
ATOM 1689 O O . ASP A 1 203 ? 3.222 9.099 11.597 1.00 84.69 203 ASP A O 1
ATOM 1693 N N . ASP A 1 204 ? 3.158 10.402 13.426 1.00 80.81 204 ASP A N 1
ATOM 1694 C CA . ASP A 1 204 ? 4.004 11.464 12.867 1.00 80.81 204 ASP A CA 1
ATOM 1695 C C . ASP A 1 204 ? 5.457 11.019 12.618 1.00 80.81 204 ASP A C 1
ATOM 1697 O O . ASP A 1 204 ? 6.146 11.613 11.787 1.00 80.81 204 ASP A O 1
ATOM 1701 N N . TYR A 1 205 ? 5.944 9.997 13.331 1.00 77.06 205 TYR A N 1
ATOM 1702 C CA . TYR A 1 205 ? 7.311 9.496 13.197 1.00 77.06 205 TYR A CA 1
ATOM 1703 C C . TYR A 1 205 ? 7.468 8.639 11.937 1.00 77.06 205 TYR A C 1
ATOM 1705 O O . TYR A 1 205 ? 8.408 8.842 11.167 1.00 77.06 205 TYR A O 1
ATOM 1713 N N . TYR A 1 206 ? 6.536 7.712 11.698 1.00 75.94 206 TYR A N 1
ATOM 1714 C CA . TYR A 1 206 ? 6.559 6.843 10.511 1.00 75.94 206 TYR A CA 1
ATOM 1715 C C . TYR A 1 206 ? 5.786 7.410 9.308 1.00 75.94 206 TYR A C 1
ATOM 1717 O O . TYR A 1 206 ? 5.943 6.918 8.185 1.00 75.94 206 TYR A O 1
ATOM 1725 N N . GLY A 1 207 ? 4.984 8.457 9.519 1.00 83.12 207 GLY A N 1
ATOM 1726 C CA . GLY A 1 207 ? 4.193 9.117 8.484 1.00 83.12 207 GLY A CA 1
ATOM 1727 C C . GLY A 1 207 ? 3.095 8.223 7.908 1.00 83.12 207 GLY A C 1
ATOM 1728 O O . GLY A 1 207 ? 2.889 8.197 6.692 1.00 83.12 207 GLY A O 1
ATOM 1729 N N . GLU A 1 208 ? 2.436 7.443 8.762 1.00 85.44 208 GLU A N 1
ATOM 1730 C CA . GLU A 1 208 ? 1.457 6.429 8.366 1.00 85.44 208 GLU A CA 1
ATOM 1731 C C . GLU A 1 208 ? 0.297 6.335 9.360 1.00 85.44 208 GLU A C 1
ATOM 1733 O O . GLU A 1 208 ? 0.419 6.696 10.530 1.00 85.44 208 GLU A O 1
ATOM 1738 N N . TYR A 1 209 ? -0.838 5.819 8.897 1.00 87.12 209 TYR A N 1
ATOM 1739 C CA . TYR A 1 209 ? -1.970 5.481 9.747 1.00 87.12 209 TYR A CA 1
ATOM 1740 C C . TYR A 1 209 ? -1.831 4.050 10.259 1.00 87.12 209 TYR A C 1
ATOM 1742 O O . TYR A 1 209 ? -1.612 3.128 9.478 1.00 87.12 209 TYR A O 1
ATOM 1750 N N . TYR A 1 210 ? -2.019 3.843 11.555 1.00 87.75 210 TYR A N 1
ATOM 1751 C CA . TYR A 1 210 ? -2.020 2.527 12.186 1.00 87.75 210 TYR A CA 1
ATOM 1752 C C . TYR A 1 210 ? -3.283 2.338 13.023 1.00 87.75 210 TYR A C 1
ATOM 1754 O O . TYR A 1 210 ? -3.942 3.303 13.403 1.00 87.75 210 TYR A O 1
ATOM 1762 N N . TRP A 1 211 ? -3.631 1.083 13.288 1.00 88.62 211 TRP A N 1
ATOM 1763 C CA . TRP A 1 211 ? -4.774 0.727 14.119 1.00 88.62 211 TRP A CA 1
ATOM 1764 C C . TRP A 1 211 ? -4.360 0.710 15.588 1.00 88.62 211 TRP A C 1
ATOM 1766 O O . TRP A 1 211 ? -3.376 0.065 15.951 1.00 88.62 211 TRP A O 1
ATOM 1776 N N . SER A 1 212 ? -5.097 1.427 16.428 1.00 88.75 212 SER A N 1
ATOM 1777 C CA . SER A 1 212 ? -4.871 1.475 17.870 1.00 88.75 212 SER A CA 1
ATOM 1778 C C . SER A 1 212 ? -6.186 1.555 18.628 1.00 88.75 212 SER A C 1
ATOM 1780 O O . SER A 1 212 ? -7.225 1.923 18.079 1.00 88.75 212 SER A O 1
ATOM 1782 N N . ASN A 1 213 ? -6.152 1.185 19.907 1.00 87.19 213 ASN A N 1
ATOM 1783 C CA . ASN A 1 213 ? -7.324 1.313 20.761 1.00 87.19 213 ASN A CA 1
ATOM 1784 C C . ASN A 1 213 ? -7.745 2.778 20.869 1.00 87.19 213 ASN A C 1
ATOM 1786 O O . ASN A 1 213 ? -6.918 3.663 21.107 1.00 87.19 213 ASN A O 1
ATOM 1790 N N . ALA A 1 214 ? -9.045 3.006 20.728 1.00 85.06 214 ALA A N 1
ATOM 1791 C CA . ALA A 1 214 ? -9.638 4.323 20.769 1.00 85.06 214 ALA A CA 1
ATOM 1792 C C . ALA A 1 214 ? -9.400 4.985 22.129 1.00 85.06 214 ALA A C 1
ATOM 1794 O O . ALA A 1 214 ? -9.938 4.560 23.149 1.00 85.06 214 ALA A O 1
ATOM 1795 N N . ILE A 1 215 ? -8.610 6.062 22.150 1.00 73.19 215 ILE A N 1
ATOM 1796 C CA . ILE A 1 215 ? -8.176 6.730 23.392 1.00 73.19 215 ILE A CA 1
ATOM 1797 C C . ILE A 1 215 ? -9.382 7.271 24.178 1.00 73.19 215 ILE A C 1
ATOM 1799 O O . ILE A 1 215 ? -9.383 7.281 25.408 1.00 73.19 215 ILE A O 1
ATOM 1803 N N . ALA A 1 216 ? -10.426 7.705 23.469 1.00 66.81 216 ALA A N 1
ATOM 1804 C CA . ALA A 1 216 ? -11.639 8.275 24.053 1.00 66.81 216 ALA A CA 1
ATOM 1805 C C . ALA A 1 216 ? -12.719 7.231 24.400 1.00 66.81 216 ALA A C 1
ATOM 1807 O O . ALA A 1 216 ? -13.803 7.610 24.847 1.00 66.81 216 ALA A O 1
ATOM 1808 N N . ILE A 1 217 ? -12.451 5.936 24.196 1.00 67.75 217 ILE A N 1
ATOM 1809 C CA . ILE A 1 217 ? -13.362 4.845 24.549 1.00 67.75 217 ILE A CA 1
ATOM 1810 C C . ILE A 1 217 ? -12.607 3.882 25.459 1.00 67.75 217 ILE A C 1
ATOM 1812 O O . ILE A 1 217 ? -11.839 3.033 25.017 1.00 67.75 217 ILE A O 1
ATOM 1816 N N . VAL A 1 218 ? -12.831 4.008 26.765 1.00 57.19 218 VAL A N 1
ATOM 1817 C CA . VAL A 1 218 ? -12.306 3.026 27.713 1.00 57.19 218 VAL A CA 1
ATOM 1818 C C . VAL A 1 218 ? -13.161 1.764 27.584 1.00 57.19 218 VAL A C 1
ATOM 1820 O O . VAL A 1 218 ? -14.329 1.776 27.965 1.00 57.19 218 VAL A O 1
ATOM 1823 N N . GLY A 1 219 ? -12.592 0.681 27.046 1.00 57.38 219 GLY A N 1
ATOM 1824 C CA . GLY A 1 219 ? -13.220 -0.647 26.955 1.00 57.38 219 GLY A CA 1
ATOM 1825 C C . GLY A 1 219 ? -13.350 -1.331 28.322 1.00 57.38 219 GLY A C 1
ATOM 1826 O O . GLY A 1 219 ? -12.791 -2.398 28.545 1.00 57.38 219 GLY A O 1
ATOM 1827 N N . SER A 1 220 ? -14.010 -0.685 29.286 1.00 59.81 220 SER A N 1
ATOM 1828 C CA . SER A 1 220 ? -14.044 -1.119 30.692 1.00 59.81 220 SER A CA 1
ATOM 1829 C C . SER A 1 220 ? -15.296 -1.904 31.090 1.00 59.81 220 SER A C 1
ATOM 1831 O O . SER A 1 220 ? -15.497 -2.177 32.274 1.00 59.81 220 SER A O 1
ATOM 1833 N N . GLY A 1 221 ? -16.147 -2.276 30.134 1.00 72.44 221 GLY A N 1
ATOM 1834 C CA . GLY A 1 221 ? -17.372 -3.021 30.405 1.00 72.44 221 GLY A CA 1
ATOM 1835 C C . GLY A 1 221 ? -17.181 -4.536 30.355 1.00 72.44 221 GLY A C 1
ATOM 1836 O O . GLY A 1 221 ? -16.599 -5.062 29.408 1.00 72.44 221 GLY A O 1
ATOM 1837 N N . ILE A 1 222 ? -17.725 -5.232 31.355 1.00 88.94 222 ILE A N 1
ATOM 1838 C CA . ILE A 1 222 ? -17.925 -6.683 31.337 1.00 88.94 222 ILE A CA 1
ATOM 1839 C C . ILE A 1 222 ? -19.431 -6.942 31.295 1.00 88.94 222 ILE A C 1
ATOM 1841 O O . ILE A 1 222 ? -20.184 -6.383 32.095 1.00 88.94 222 ILE A O 1
ATOM 1845 N N . TYR A 1 223 ? -19.865 -7.794 30.375 1.00 93.25 223 TYR A N 1
ATOM 1846 C CA . TYR A 1 223 ? -21.265 -8.034 30.052 1.00 93.25 223 TYR A CA 1
ATOM 1847 C C . TYR A 1 223 ? -21.600 -9.520 30.157 1.00 93.25 223 TYR A C 1
ATOM 1849 O O . TYR A 1 223 ? -20.781 -10.385 29.872 1.00 93.25 223 TYR A O 1
ATOM 1857 N N . ASP A 1 224 ? -22.829 -9.823 30.556 1.00 93.56 224 ASP A N 1
ATOM 1858 C CA . ASP A 1 224 ? -23.341 -11.195 30.676 1.00 93.56 224 ASP A CA 1
ATOM 1859 C C . ASP A 1 224 ? -23.721 -11.822 29.325 1.00 93.56 224 ASP A C 1
ATOM 1861 O O . ASP A 1 224 ? -23.935 -13.026 29.232 1.00 93.56 224 ASP A O 1
ATOM 1865 N N . THR A 1 225 ? -23.838 -11.003 28.281 1.00 94.94 225 THR A N 1
ATOM 1866 C CA . THR A 1 225 ? -24.276 -11.406 26.944 1.00 94.94 225 THR A CA 1
ATOM 1867 C C . THR A 1 225 ? -23.504 -10.640 25.886 1.00 94.94 225 THR A C 1
ATOM 1869 O O . THR A 1 225 ? -23.170 -9.460 26.058 1.00 94.94 225 THR A O 1
ATOM 1872 N N . LYS A 1 226 ? -23.272 -11.307 24.757 1.00 95.06 226 LYS A N 1
ATOM 1873 C CA . LYS A 1 226 ? -22.594 -10.726 23.603 1.00 95.06 226 LYS A CA 1
ATOM 1874 C C . LYS A 1 226 ? -23.348 -9.512 23.067 1.00 95.06 226 LYS A C 1
ATOM 1876 O O . LYS A 1 226 ? -22.754 -8.470 22.813 1.00 95.06 226 LYS A O 1
ATOM 1881 N N . GLU A 1 227 ? -24.671 -9.606 22.963 1.00 95.69 227 GLU A N 1
ATOM 1882 C CA . GLU A 1 227 ? -25.532 -8.552 22.420 1.00 95.69 227 GLU A CA 1
ATOM 1883 C C . GLU A 1 227 ? -25.441 -7.261 23.240 1.00 95.69 227 GLU A C 1
ATOM 1885 O O . GLU A 1 227 ? -25.471 -6.167 22.673 1.00 95.69 227 GLU A O 1
ATOM 1890 N N . LYS A 1 228 ? -25.293 -7.368 24.569 1.00 94.44 228 LYS A N 1
ATOM 1891 C CA . LYS A 1 228 ? -25.077 -6.197 25.426 1.00 94.44 228 LYS A CA 1
ATOM 1892 C C . LYS A 1 228 ? -23.702 -5.584 25.202 1.00 94.44 228 LYS A C 1
ATOM 1894 O O . LYS A 1 228 ? -23.635 -4.369 25.047 1.00 94.44 228 LYS A O 1
ATOM 1899 N N . ALA A 1 229 ? -22.647 -6.396 25.114 1.00 92.81 229 ALA A N 1
ATOM 1900 C CA . ALA A 1 229 ? -21.306 -5.897 24.804 1.00 92.81 229 ALA A CA 1
ATOM 1901 C C . ALA A 1 229 ? -21.285 -5.132 23.470 1.00 92.81 229 ALA A C 1
ATOM 1903 O O . ALA A 1 229 ? -20.786 -4.012 23.404 1.00 92.81 229 ALA A O 1
ATOM 1904 N N . VAL A 1 230 ? -21.917 -5.691 22.434 1.00 93.62 230 VAL A N 1
ATOM 1905 C CA . VAL A 1 230 ? -22.040 -5.053 21.116 1.00 93.62 230 VAL A CA 1
ATOM 1906 C C . VAL A 1 230 ? -22.821 -3.743 21.190 1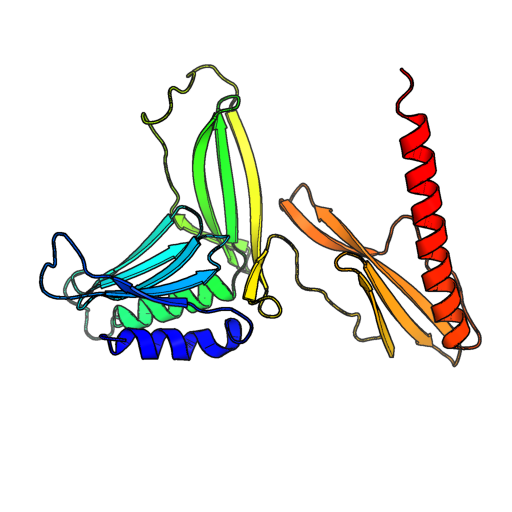.00 93.62 230 VAL A C 1
ATOM 1908 O O . VAL A 1 230 ? -22.379 -2.724 20.657 1.00 93.62 230 VAL A O 1
ATOM 1911 N N . LYS A 1 231 ? -23.985 -3.747 21.848 1.00 93.62 231 LYS A N 1
ATOM 1912 C CA . LYS A 1 231 ? -24.821 -2.548 21.977 1.00 93.62 231 LYS A CA 1
ATOM 1913 C C . LYS A 1 231 ? -24.055 -1.410 22.653 1.00 93.62 231 LYS A C 1
ATOM 1915 O O . LYS A 1 231 ? -24.095 -0.281 22.168 1.00 93.62 231 LYS A O 1
ATOM 1920 N N . GLU A 1 232 ? -23.358 -1.720 23.738 1.00 92.44 232 GLU A N 1
ATOM 1921 C CA . GLU A 1 232 ? -22.592 -0.751 24.520 1.00 92.44 232 GLU A CA 1
ATOM 1922 C C . GLU A 1 232 ? -21.385 -0.220 23.746 1.00 92.44 232 GLU A C 1
ATOM 1924 O O . GLU A 1 232 ? -21.143 0.985 23.760 1.00 92.44 232 GLU A O 1
ATOM 1929 N N . ALA A 1 233 ? -20.690 -1.069 22.981 1.00 91.25 233 ALA A N 1
ATOM 1930 C CA . ALA A 1 233 ? -19.613 -0.629 22.096 1.00 91.25 233 ALA A CA 1
ATOM 1931 C C . ALA A 1 233 ? -20.101 0.401 21.064 1.00 91.25 233 ALA A C 1
ATOM 1933 O O . ALA A 1 233 ? -19.517 1.475 20.905 1.00 91.25 233 ALA A O 1
ATOM 1934 N N . LEU A 1 234 ? -21.220 0.112 20.392 1.00 91.44 234 LEU A N 1
ATOM 1935 C CA . LEU A 1 234 ? -21.804 1.019 19.400 1.00 91.44 234 LEU A CA 1
ATOM 1936 C C . LEU A 1 234 ? -22.338 2.314 20.032 1.00 91.44 234 LEU A C 1
ATOM 1938 O O . LEU A 1 234 ? -22.308 3.374 19.401 1.00 91.44 234 LEU A O 1
ATOM 1942 N N . GLU A 1 235 ? -22.841 2.251 21.264 1.00 90.19 235 GLU A N 1
ATOM 1943 C CA . GLU A 1 235 ? -23.283 3.428 22.012 1.00 90.19 235 GLU A CA 1
ATOM 1944 C C . GLU A 1 235 ? -22.104 4.308 22.450 1.00 90.19 235 GLU A C 1
ATOM 1946 O O . GLU A 1 235 ? -22.165 5.532 22.291 1.00 90.19 235 GLU A O 1
ATOM 1951 N N . ALA A 1 236 ? -21.001 3.704 22.902 1.00 87.75 236 ALA A N 1
ATOM 1952 C CA . ALA A 1 236 ? -19.769 4.409 23.241 1.00 87.75 236 ALA A CA 1
ATOM 1953 C C . ALA A 1 236 ? -19.218 5.197 22.041 1.00 87.75 236 ALA A C 1
ATOM 1955 O O . ALA A 1 236 ? -18.905 6.383 22.174 1.00 87.75 236 ALA A O 1
ATOM 1956 N N . ILE A 1 237 ? -19.205 4.587 20.850 1.00 88.38 237 ILE A N 1
ATOM 1957 C CA . ILE A 1 237 ? -18.801 5.251 19.600 1.00 88.38 237 ILE A CA 1
ATOM 1958 C C . ILE A 1 237 ? -19.703 6.457 19.300 1.00 88.38 237 ILE A C 1
ATOM 1960 O O . ILE A 1 237 ? -19.217 7.570 19.097 1.00 88.38 237 ILE A O 1
ATOM 1964 N N . LYS A 1 238 ? -21.030 6.283 19.354 1.00 86.88 238 LYS A N 1
ATOM 1965 C CA . LYS A 1 238 ? -21.984 7.381 19.104 1.00 86.88 238 LYS A CA 1
ATOM 1966 C C . LYS A 1 238 ? -21.822 8.543 20.085 1.00 86.88 238 LYS A C 1
ATOM 1968 O O . LYS A 1 238 ? -21.983 9.703 19.704 1.00 86.88 238 LYS A O 1
ATOM 1973 N N . ASN A 1 239 ? -21.560 8.251 21.356 1.00 83.50 239 ASN A N 1
ATOM 1974 C CA . ASN A 1 239 ? -21.397 9.278 22.384 1.00 83.50 239 ASN A CA 1
ATOM 1975 C C . ASN A 1 239 ? -20.078 10.040 22.221 1.00 83.50 239 ASN A C 1
ATOM 1977 O O . ASN A 1 239 ? -20.055 11.262 22.378 1.00 83.50 239 ASN A O 1
ATOM 1981 N N . ARG A 1 240 ? -19.012 9.346 21.818 1.00 81.25 240 ARG A N 1
ATOM 1982 C CA . ARG A 1 240 ? -17.731 9.952 21.457 1.00 81.25 240 ARG A CA 1
ATOM 1983 C C . ARG A 1 240 ? -17.876 10.961 20.315 1.00 81.25 240 ARG A C 1
ATOM 1985 O O . ARG A 1 240 ? -17.409 12.092 20.437 1.00 81.25 240 ARG A O 1
ATOM 1992 N N . ASP A 1 241 ? -18.568 10.593 19.240 1.00 75.75 241 ASP A N 1
ATOM 1993 C CA . ASP A 1 241 ? -18.750 11.482 18.084 1.00 75.75 241 ASP A CA 1
ATOM 1994 C C . ASP A 1 241 ? -19.510 12.766 18.455 1.00 75.75 241 ASP A C 1
ATOM 1996 O O . ASP A 1 241 ? -19.196 13.854 17.968 1.00 75.75 241 ASP A O 1
ATOM 2000 N N . LYS A 1 242 ? -20.473 12.681 19.383 1.00 74.62 242 LYS A N 1
ATOM 2001 C CA . LYS A 1 242 ? -21.145 13.871 19.931 1.00 74.62 242 LYS A CA 1
ATOM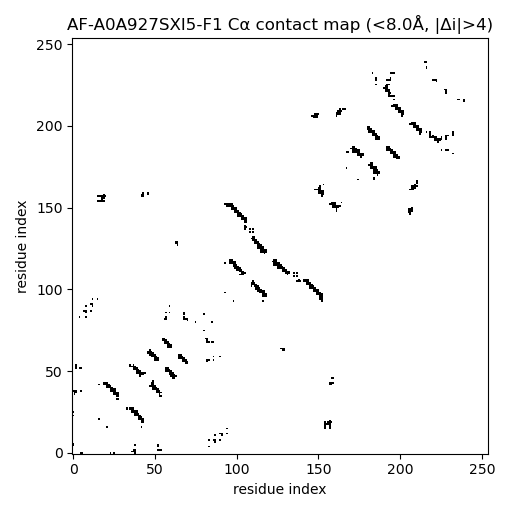 2002 C C . LYS A 1 242 ? -20.176 14.773 20.695 1.00 74.62 242 LYS A C 1
ATOM 2004 O O . LYS A 1 242 ? -20.230 15.988 20.522 1.00 74.62 242 LYS A O 1
ATOM 2009 N N . LEU A 1 243 ? -19.292 14.203 21.516 1.00 66.56 243 LEU A N 1
ATOM 2010 C CA . LEU A 1 243 ? -18.317 14.966 22.302 1.00 66.56 243 LEU A CA 1
ATOM 2011 C C . LEU A 1 243 ? -17.322 15.717 21.408 1.00 66.56 243 LEU A C 1
ATOM 2013 O O . LEU A 1 243 ? -17.100 16.908 21.629 1.00 66.56 243 LEU A O 1
ATOM 2017 N N . PHE A 1 244 ? -16.793 15.066 20.369 1.00 65.94 244 PHE A N 1
ATOM 2018 C CA . PHE A 1 244 ? -15.903 15.719 19.403 1.00 65.94 244 PHE A CA 1
ATOM 2019 C C . PHE A 1 244 ? -16.606 16.845 18.634 1.00 65.94 244 PHE A C 1
ATOM 2021 O O . PHE A 1 244 ? -16.065 17.944 18.501 1.00 65.94 244 PHE A O 1
ATOM 2028 N N . ASN A 1 245 ? -17.852 16.628 18.204 1.00 62.53 245 ASN A N 1
ATOM 2029 C CA . ASN A 1 245 ? -18.628 17.659 17.512 1.00 62.53 245 ASN A CA 1
ATOM 2030 C C . ASN A 1 245 ? -18.961 18.861 18.414 1.00 62.53 245 ASN A C 1
ATOM 2032 O O . ASN A 1 245 ? -18.941 20.000 17.953 1.00 62.53 245 ASN A O 1
ATOM 2036 N N . MET A 1 246 ? -19.208 18.647 19.710 1.00 57.16 246 MET A N 1
ATOM 2037 C CA . MET A 1 246 ? -19.450 19.741 20.662 1.00 57.16 246 MET A CA 1
ATOM 2038 C C . MET A 1 246 ? -18.194 20.568 20.975 1.00 57.16 246 MET A C 1
ATOM 2040 O O . ME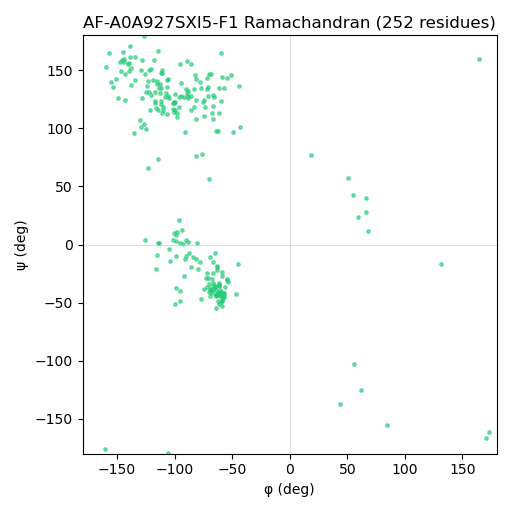T A 1 246 ? -18.317 21.754 21.285 1.00 57.16 246 MET A O 1
ATOM 2044 N N . GLN A 1 247 ? -16.997 19.979 20.900 1.00 54.06 247 GLN A N 1
ATOM 2045 C CA . GLN A 1 247 ? -15.735 20.705 21.090 1.00 54.06 247 GLN A CA 1
ATOM 2046 C C . GLN A 1 247 ? -15.385 21.577 19.876 1.00 54.06 247 GLN A C 1
ATOM 2048 O O . GLN A 1 247 ? -14.967 22.719 20.055 1.00 54.06 247 GLN A O 1
ATOM 2053 N N . ASN A 1 248 ? -15.655 21.101 18.657 1.00 50.44 248 ASN A N 1
ATOM 2054 C CA . ASN A 1 248 ? -15.404 21.863 17.429 1.00 50.44 248 ASN A CA 1
ATOM 2055 C C . ASN A 1 248 ? -16.311 23.097 17.278 1.00 50.44 248 ASN A C 1
ATOM 2057 O O . ASN A 1 248 ? -15.879 24.108 16.734 1.00 50.44 248 ASN A O 1
ATOM 2061 N N . ILE A 1 249 ? -17.534 23.062 17.820 1.00 52.94 249 ILE A N 1
ATOM 2062 C CA . ILE A 1 249 ? -18.454 24.217 17.816 1.00 52.94 249 ILE A CA 1
ATOM 2063 C C . ILE A 1 249 ? -17.995 25.321 18.787 1.00 52.94 249 ILE A C 1
ATOM 2065 O O . ILE A 1 249 ? -18.318 26.488 18.595 1.00 52.94 249 ILE A O 1
ATOM 2069 N N . LYS A 1 250 ? -17.213 24.989 19.823 1.00 45.47 250 LYS A N 1
ATOM 2070 C CA . LYS A 1 250 ? -16.698 25.974 20.792 1.00 45.47 250 LYS A CA 1
ATOM 2071 C C . LYS A 1 250 ? -15.373 26.628 20.376 1.00 45.47 250 LYS A C 1
ATOM 2073 O O . LYS A 1 250 ? -14.929 27.543 21.059 1.00 45.47 250 LYS A O 1
ATOM 2078 N N . GLY A 1 251 ? -14.741 26.164 19.296 1.00 42.59 251 GLY A N 1
ATOM 2079 C CA . GLY A 1 251 ? -13.442 26.654 18.817 1.00 42.59 251 GLY A CA 1
ATOM 2080 C C . GLY A 1 251 ? -13.502 27.721 17.719 1.00 42.59 251 GLY A C 1
ATOM 2081 O O . GLY A 1 251 ? -12.452 28.138 17.244 1.00 42.59 251 GLY A O 1
ATOM 2082 N N . THR A 1 252 ? -14.694 28.147 17.291 1.00 38.53 252 THR A N 1
ATOM 2083 C CA . THR A 1 252 ? -14.878 29.122 16.195 1.00 38.53 252 THR A CA 1
ATOM 2084 C C . THR A 1 252 ? -15.199 30.549 16.646 1.00 38.53 252 THR A C 1
ATOM 2086 O O . THR A 1 252 ? -15.380 31.407 15.790 1.00 38.53 252 THR A O 1
ATOM 2089 N N . ASP A 1 253 ? -15.203 30.825 17.953 1.00 39.94 253 ASP A N 1
ATOM 2090 C CA . ASP A 1 253 ? -15.398 32.172 18.504 1.00 39.94 253 ASP A CA 1
ATOM 2091 C C . ASP A 1 253 ? -14.130 32.668 19.224 1.00 39.94 253 ASP A C 1
ATOM 2093 O O . ASP A 1 253 ? -14.098 32.726 20.452 1.00 39.94 253 ASP A O 1
ATOM 2097 N N . THR A 1 254 ? -13.089 33.033 18.467 1.00 37.16 254 THR A N 1
ATOM 2098 C CA . THR A 1 254 ? -12.073 34.038 18.861 1.00 37.16 254 THR A CA 1
ATOM 2099 C C . THR A 1 254 ? -11.430 34.662 17.636 1.00 37.16 254 THR A C 1
ATOM 2101 O O . THR A 1 254 ? -10.932 33.877 16.797 1.00 37.16 254 THR A O 1
#

pLDDT: mean 83.99, std 14.35, range [37.16, 97.0]

Sequence (254 aa):
MNHKATAILLGAIDPYVKNSNVEISKESTKGFHPNNGSDFVVIDKRNNVGFEVFENEIIVYYFTDHQHFDDYIGEVEDGDEDYVKRAEEFLIQLLTNRIRHIEHYKGKKKYSEKYYFIYDDKNDEDLGGTWYGLSRVINPFAKKSSQSKTWQFDVSKGIFTNRRPKTIDPEAIESIYVNDDCYVEIYERNNLYSYSVTETTYDDYYGEYYWSNAIAIVGSGIYDTKEKAVKEALEAIKNRDKLFNMQNIKGTDT

Foldseek 3Di:
DQDPLVVVLCVLCCLQQVQFPKDWDWDCPPDDCNPWIWIWIDQAPVQRFTWIDTPFWIWTDGRDDIDIQGPVPDDCDVDRDHSSVVVSVVVVLQQAFKKKKKFKDFANDTQKIWIWTQDPVRDTHTPGIDGNPPVDPGDPPGDMDMAIAIWHRDSNNSHIALEDDDDDDPQFPDKADDDPFKIKGWHDDPLKIWIFIWGWDADRVHRGTYIDTDPQQDRPDIHNDRVVNVVVVVVSVVVVVVVVVVVVVVPPDD

Solvent-accessible surface area (backbone atoms only — not comparable to full-atom values): 14386 Å² total; per-residue (Å²): 127,85,49,71,62,56,58,52,46,52,62,73,42,40,90,48,44,72,54,23,77,65,45,77,46,75,44,76,46,90,52,103,45,77,85,58,58,31,33,37,37,35,42,23,75,92,54,41,25,35,38,36,37,51,99,60,37,36,39,42,35,44,64,88,42,69,46,82,28,51,74,73,74,68,80,66,54,98,82,60,75,53,38,67,54,54,47,40,54,49,52,48,47,60,52,72,33,38,35,40,39,36,42,34,27,37,58,94,43,76,44,34,38,36,35,23,41,50,45,96,86,69,57,66,46,78,69,51,57,48,73,50,58,85,84,47,94,67,61,92,82,46,59,75,51,73,49,58,33,32,34,34,46,37,45,86,67,20,36,77,36,43,54,57,79,89,78,77,63,88,77,41,79,45,75,48,82,75,54,100,54,34,36,35,35,33,34,71,58,94,81,30,16,29,40,47,45,37,26,62,44,79,37,86,88,60,30,29,32,37,79,40,70,34,86,87,52,79,61,78,59,78,24,85,39,63,70,56,27,54,52,50,54,57,47,52,53,56,53,45,56,51,53,56,56,56,53,60,69,68,70,75,82,127

Nearest PDB structures (foldseek):
  4bhm-assembly1_F  TM=4.064E-01  e=9.465E-01  Pyricularia oryzae
  1ri6-assembly1_A  TM=2.128E-01  e=4.184E-01  Escherichia coli
  8asv-assembly1_A  TM=1.660E-01  e=1.722E+00  Saccharomyces cerevisiae
  7joo-assembly1_C  TM=2.311E-01  e=4.344E+00  Homo sapiens
  7m0r-assembly1_C  TM=1.283E-01  e=3.690E+00  Mus musculus

Mean predicted aligned error: 10.05 Å

Secondary structure (DSSP, 8-state):
---HHHHHHHHHHHHHHTTS--EEEEE--SSS-TT--EEEEEEETTTTEEEEE-SSEEEEEETTEEEEEES-SS---TT---HHHHHHHHHHHHHHSEEEEEEEEETTEEEEEEEEEE-TTS-EEE----B-GGGS---TTSPEEEEEEEEEEETTTTEEESBPPP---TT-SEEEEEETTEEEEEEEETTEEEEEEEEEEEETTTTEEEEEE-TT------BSSHHHHHHHHHHHHHHHHHHHHHHHHTTS--

Radius of gyration: 24.13 Å; Cα contacts (8 Å, |Δi|>4): 457; chains: 1; bounding box: 53×52×67 Å